Protein AF-A0A6A5EQF7-F1 (afdb_monomer)

Mean predicted aligned error: 8.37 Å

Sequence (255 aa):
MPGFEDRSSGLDLLWWSLSVGPDEIKSAERRLLEKTYPDEEENPFQDEDLQDEDLPDEEEKGFLEKFTTSPAFLKTSRLGSYCFTFPLEDLLEAYREQFCSSAPPVMRVFKTILYKQEVNYVVLVHSPDQDQFSDYPLLTDNPDTVCTYRDGCFIWRPEAMSETHGYEFVKGQMEAQELSRRHEFDVWDNVSITLHVPNKQVLHFDAGRLRENLKFCRAEKPGLIRGVTFENFQTAEKLVNEFWPKYPSPLEKDE

Radius of gyration: 20.41 Å; Cα contacts (8 Å, |Δi|>4): 370; chains: 1; bounding box: 56×46×52 Å

Structure (mmCIF, N/CA/C/O backbone):
data_AF-A0A6A5EQF7-F1
#
_entry.id   AF-A0A6A5EQF7-F1
#
loop_
_atom_site.group_PDB
_atom_site.id
_atom_site.type_symbol
_atom_site.label_atom_id
_atom_site.label_alt_id
_atom_site.label_comp_id
_atom_site.label_asym_id
_atom_site.label_entity_id
_atom_site.label_seq_id
_atom_site.pdbx_PDB_ins_code
_atom_site.Cartn_x
_atom_site.Cartn_y
_atom_site.Cartn_z
_atom_site.occupancy
_atom_site.B_iso_or_equiv
_atom_site.auth_seq_id
_atom_site.auth_comp_id
_atom_site.auth_asym_id
_atom_site.auth_atom_id
_atom_site.pdbx_PDB_model_num
ATOM 1 N N . MET A 1 1 ? -12.106 10.483 8.446 1.00 27.33 1 MET A N 1
ATOM 2 C CA . MET A 1 1 ? -12.131 10.472 6.969 1.00 27.33 1 MET A CA 1
ATOM 3 C C . MET A 1 1 ? -12.930 9.263 6.524 1.00 27.33 1 MET A C 1
ATOM 5 O O . MET A 1 1 ? -12.773 8.229 7.164 1.00 27.33 1 MET A O 1
ATOM 9 N N . PRO A 1 2 ? -13.819 9.371 5.528 1.00 28.02 2 PRO A N 1
ATOM 10 C CA . PRO A 1 2 ? -14.565 8.216 5.063 1.00 28.02 2 PRO A CA 1
ATOM 11 C C . PRO A 1 2 ? -13.625 7.355 4.217 1.00 28.02 2 PRO A C 1
ATOM 13 O O . PRO A 1 2 ? -13.163 7.791 3.164 1.00 28.02 2 PRO A O 1
ATOM 16 N N . GLY A 1 3 ? -13.311 6.154 4.709 1.00 37.97 3 GLY A N 1
ATOM 17 C CA . GLY A 1 3 ? -12.756 5.100 3.868 1.00 37.97 3 GLY A CA 1
ATOM 18 C C . GLY A 1 3 ? -13.704 4.825 2.701 1.00 37.97 3 GLY A C 1
ATOM 19 O O . GLY A 1 3 ? -14.885 5.179 2.751 1.00 37.97 3 GLY A O 1
ATOM 20 N N . PHE A 1 4 ? -13.186 4.228 1.634 1.00 40.00 4 PHE A N 1
ATOM 21 C CA . PHE A 1 4 ? -13.998 3.784 0.508 1.00 40.00 4 PHE A CA 1
ATOM 22 C C . PHE A 1 4 ? -14.970 2.699 1.013 1.00 40.00 4 PHE A C 1
ATOM 24 O O . PHE A 1 4 ? -14.632 1.522 1.061 1.00 40.00 4 PHE A O 1
ATOM 31 N N . GLU A 1 5 ? -16.149 3.102 1.500 1.00 40.81 5 GLU A N 1
ATOM 32 C CA . GLU A 1 5 ? -17.198 2.181 1.936 1.00 40.81 5 GLU A CA 1
ATOM 33 C C . GLU A 1 5 ? -17.672 1.405 0.708 1.00 40.81 5 GLU A C 1
ATOM 35 O O . GLU A 1 5 ? -18.380 1.935 -0.155 1.00 40.81 5 GLU A O 1
ATOM 40 N N . ASP A 1 6 ? -17.315 0.126 0.643 1.00 44.22 6 ASP A N 1
ATOM 41 C CA . ASP A 1 6 ? -17.949 -0.807 -0.273 1.00 44.22 6 ASP A CA 1
ATOM 42 C C . ASP A 1 6 ? -19.394 -1.056 0.184 1.00 44.22 6 ASP A C 1
ATOM 44 O O . ASP A 1 6 ? -19.711 -2.027 0.871 1.00 44.22 6 ASP A O 1
ATOM 48 N N . ARG A 1 7 ? -20.297 -0.157 -0.216 1.00 42.72 7 ARG A N 1
ATOM 49 C CA . ARG A 1 7 ? -21.739 -0.244 0.060 1.00 42.72 7 ARG A CA 1
ATOM 50 C C . ARG A 1 7 ? -22.408 -1.494 -0.529 1.00 42.72 7 ARG A C 1
ATOM 52 O O . ARG A 1 7 ? -23.596 -1.691 -0.287 1.00 42.72 7 ARG A O 1
ATOM 59 N N . SER A 1 8 ? -21.696 -2.311 -1.311 1.00 48.22 8 SER A N 1
ATOM 60 C CA . SER A 1 8 ? -22.267 -3.471 -2.002 1.00 48.22 8 SER A CA 1
ATOM 61 C C . SER A 1 8 ? -22.221 -4.774 -1.200 1.00 48.22 8 SER A C 1
ATOM 63 O O . SER A 1 8 ? -23.038 -5.654 -1.459 1.00 48.22 8 SER A O 1
ATOM 65 N N . SER A 1 9 ? -21.328 -4.909 -0.213 1.00 57.31 9 SER A N 1
ATOM 66 C CA . SER A 1 9 ? -21.145 -6.181 0.507 1.00 57.31 9 SER A CA 1
ATOM 67 C C . SER A 1 9 ? -21.935 -6.289 1.814 1.00 57.31 9 SER A C 1
ATOM 69 O O . SER A 1 9 ? -22.082 -7.386 2.343 1.00 57.31 9 SER A O 1
ATOM 71 N N . GLY A 1 10 ? -22.452 -5.174 2.349 1.00 71.31 10 GLY A N 1
ATOM 72 C CA . GLY A 1 10 ? -23.067 -5.146 3.685 1.00 71.31 10 GLY A CA 1
ATOM 73 C C . GLY A 1 10 ? -22.085 -5.463 4.823 1.00 71.31 10 GLY A C 1
ATOM 74 O O . GLY A 1 10 ? -22.515 -5.600 5.965 1.00 71.31 10 GLY A O 1
ATOM 75 N N . LEU A 1 11 ? -20.791 -5.582 4.509 1.00 81.75 11 LEU A N 1
ATOM 76 C CA . LEU A 1 11 ? -19.715 -5.859 5.447 1.00 81.75 11 LEU A CA 1
ATOM 77 C C . LEU A 1 11 ? -19.096 -4.546 5.929 1.00 81.75 11 LEU A C 1
ATOM 79 O O . LEU A 1 11 ? -18.874 -3.621 5.144 1.00 81.75 11 LEU A O 1
ATOM 83 N N . ASP A 1 12 ? -18.764 -4.495 7.214 1.00 90.06 12 ASP A N 1
ATOM 84 C CA . ASP A 1 12 ? -18.061 -3.362 7.806 1.00 90.06 12 ASP A CA 1
ATOM 85 C C . ASP A 1 12 ? -16.553 -3.514 7.540 1.00 90.06 12 ASP A C 1
ATOM 87 O O . ASP A 1 12 ? -15.836 -4.220 8.254 1.00 90.06 12 ASP A O 1
ATOM 91 N N . LEU A 1 13 ? -16.090 -2.901 6.449 1.00 92.38 13 LEU A N 1
ATOM 92 C CA . LEU A 1 13 ? -14.743 -3.071 5.902 1.00 92.38 13 LEU A CA 1
ATOM 93 C C . LEU A 1 13 ? -13.957 -1.754 5.882 1.00 92.38 13 LEU A C 1
ATOM 95 O O . LEU A 1 13 ? -14.421 -0.751 5.337 1.00 92.38 13 LEU A O 1
ATOM 99 N N . LEU A 1 14 ? -12.731 -1.781 6.408 1.00 93.31 14 LEU A N 1
ATOM 100 C CA . LEU A 1 14 ? -11.765 -0.684 6.329 1.00 93.31 14 LEU A CA 1
ATOM 101 C C . LEU A 1 14 ? -10.704 -0.993 5.266 1.00 93.31 14 LEU A C 1
ATOM 103 O O . LEU A 1 14 ? -9.992 -1.987 5.375 1.00 93.31 14 LEU A O 1
ATOM 107 N N . TRP A 1 15 ? -10.597 -0.140 4.249 1.00 92.62 15 TRP A N 1
ATOM 108 C CA . TRP A 1 15 ? -9.768 -0.376 3.064 1.00 92.62 15 TRP A CA 1
ATOM 109 C C . TRP A 1 15 ? -8.431 0.360 3.118 1.00 92.62 15 TRP A C 1
ATOM 111 O O . TRP A 1 15 ? -8.391 1.553 3.414 1.00 92.62 15 TRP A O 1
ATOM 121 N N . TRP A 1 16 ? -7.374 -0.355 2.742 1.00 93.31 16 TRP A N 1
ATOM 122 C CA . TRP A 1 16 ? -6.008 0.132 2.596 1.00 93.31 16 TRP A CA 1
ATOM 123 C C . TRP A 1 16 ? -5.458 -0.300 1.239 1.00 93.31 16 TRP A C 1
ATOM 125 O O . TRP A 1 16 ? -5.673 -1.431 0.802 1.00 93.31 16 TRP A O 1
ATOM 135 N N . SER A 1 17 ? -4.771 0.611 0.558 1.00 90.12 17 SER A N 1
ATOM 136 C CA . SER A 1 17 ? -4.054 0.320 -0.688 1.00 90.12 17 SER A CA 1
ATOM 137 C C . SER A 1 17 ? -2.578 0.116 -0.385 1.00 90.12 17 SER A C 1
ATOM 139 O O . SER A 1 17 ? -2.051 0.744 0.535 1.00 90.12 17 SER A O 1
ATOM 141 N N . LEU A 1 18 ? -1.927 -0.764 -1.140 1.00 90.44 18 LEU A N 1
ATOM 142 C CA . LEU A 1 18 ? -0.488 -0.944 -1.042 1.00 90.44 18 LEU A CA 1
ATOM 143 C C . LEU A 1 18 ? 0.240 0.320 -1.525 1.00 90.44 18 LEU A C 1
ATOM 145 O O . LEU A 1 18 ? -0.161 0.935 -2.511 1.00 90.44 18 LEU A O 1
ATOM 149 N N . SER A 1 19 ? 1.311 0.679 -0.823 1.00 91.75 19 SER A N 1
ATOM 150 C CA . SER A 1 19 ? 2.266 1.707 -1.227 1.00 91.75 19 SER A CA 1
ATOM 151 C C . SER A 1 19 ? 3.658 1.094 -1.143 1.00 91.75 19 SER A C 1
ATOM 153 O O . SER A 1 19 ? 4.016 0.528 -0.110 1.00 91.75 19 SER A O 1
ATOM 155 N N . VAL A 1 20 ? 4.391 1.136 -2.250 1.00 91.31 20 VAL A N 1
ATOM 156 C CA . VAL A 1 20 ? 5.728 0.559 -2.394 1.00 91.31 20 VAL A CA 1
ATOM 157 C C . VAL A 1 20 ? 6.706 1.702 -2.627 1.00 91.31 20 VAL A C 1
ATOM 159 O O . VAL A 1 20 ? 6.548 2.470 -3.576 1.00 91.31 20 VAL A O 1
ATOM 162 N N . GLY A 1 21 ? 7.686 1.835 -1.738 1.00 90.19 21 GLY A N 1
ATOM 163 C CA . GLY A 1 21 ? 8.672 2.900 -1.785 1.00 90.19 21 GLY A CA 1
ATOM 164 C C . GLY A 1 21 ? 9.904 2.547 -2.626 1.00 90.19 21 GLY A C 1
ATOM 165 O O . GLY A 1 21 ? 10.078 1.406 -3.063 1.00 90.19 21 GLY A O 1
ATOM 166 N N . PRO A 1 22 ? 10.796 3.531 -2.843 1.00 88.81 22 PRO A N 1
ATOM 167 C CA . PRO A 1 22 ? 12.046 3.331 -3.577 1.00 88.81 22 PRO A CA 1
ATOM 168 C C . PRO A 1 22 ? 12.939 2.243 -2.968 1.00 88.81 22 PRO A C 1
ATOM 170 O O . PRO A 1 22 ? 13.573 1.488 -3.701 1.00 88.81 22 PRO A O 1
ATOM 173 N N . ASP A 1 23 ? 12.960 2.121 -1.640 1.00 89.56 23 ASP A N 1
ATOM 174 C CA . ASP A 1 23 ? 13.791 1.135 -0.944 1.00 89.56 23 ASP A CA 1
ATOM 175 C C . ASP A 1 23 ? 13.323 -0.298 -1.228 1.00 89.56 23 ASP A C 1
ATOM 177 O O . ASP A 1 23 ? 14.142 -1.188 -1.481 1.00 89.56 23 ASP A O 1
ATOM 181 N N . GLU A 1 24 ? 12.007 -0.536 -1.262 1.00 90.69 24 GLU A N 1
ATOM 182 C CA . GLU A 1 24 ? 11.452 -1.834 -1.640 1.00 90.69 24 GLU A CA 1
ATOM 183 C C . GLU A 1 24 ? 11.738 -2.177 -3.107 1.00 90.69 24 GLU A C 1
ATOM 185 O O . GLU A 1 24 ? 12.030 -3.338 -3.411 1.00 90.69 24 GLU A O 1
ATOM 190 N N . ILE A 1 25 ? 11.693 -1.183 -4.005 1.00 91.31 25 ILE A N 1
ATOM 191 C CA . ILE A 1 25 ? 12.011 -1.354 -5.431 1.00 91.31 25 ILE A CA 1
ATOM 192 C C . ILE A 1 25 ? 13.488 -1.727 -5.596 1.00 91.31 25 ILE A C 1
ATOM 194 O O . ILE A 1 25 ? 13.792 -2.766 -6.184 1.00 91.31 25 ILE A O 1
ATOM 198 N N . LYS A 1 26 ? 14.404 -0.957 -4.997 1.00 90.56 26 LYS A N 1
ATOM 199 C CA . LYS A 1 26 ? 15.850 -1.235 -5.017 1.00 90.56 26 LYS A CA 1
ATOM 200 C C . LYS A 1 26 ? 16.177 -2.600 -4.410 1.00 90.56 26 LYS A C 1
ATOM 202 O O . LYS A 1 26 ? 16.972 -3.361 -4.958 1.00 90.56 26 LYS A O 1
ATOM 207 N N . SER A 1 27 ? 15.517 -2.967 -3.310 1.00 90.38 27 SER A N 1
ATOM 208 C CA . SER A 1 27 ? 15.663 -4.292 -2.695 1.00 90.38 27 SER A CA 1
ATOM 209 C C . SER A 1 27 ? 15.156 -5.424 -3.601 1.00 90.38 27 SER A C 1
ATOM 211 O O . SER A 1 27 ? 15.750 -6.506 -3.652 1.00 90.38 27 SER A O 1
ATOM 213 N N . ALA A 1 28 ? 14.049 -5.222 -4.321 1.00 91.12 28 ALA A N 1
ATOM 214 C CA . ALA A 1 28 ? 13.543 -6.192 -5.290 1.00 91.12 28 ALA A CA 1
ATOM 215 C C . ALA A 1 28 ? 14.490 -6.357 -6.488 1.00 91.12 28 ALA A C 1
ATOM 217 O O . ALA A 1 28 ? 14.772 -7.492 -6.878 1.00 91.12 28 ALA A O 1
ATOM 218 N N . GLU A 1 29 ? 15.021 -5.254 -7.010 1.00 90.44 29 GLU A N 1
ATOM 219 C CA . GLU A 1 29 ? 16.003 -5.247 -8.092 1.00 90.44 29 GLU A CA 1
ATOM 220 C C . GLU A 1 29 ? 17.286 -5.989 -7.701 1.00 90.44 29 GLU A C 1
ATOM 222 O O . GLU A 1 29 ? 17.688 -6.934 -8.383 1.00 90.44 29 GLU A O 1
ATOM 227 N N . ARG A 1 30 ? 17.866 -5.658 -6.541 1.00 88.88 30 ARG A N 1
ATOM 228 C CA . ARG A 1 30 ? 19.060 -6.331 -6.013 1.00 88.88 30 ARG A CA 1
ATOM 229 C C . ARG A 1 30 ? 18.873 -7.845 -5.912 1.00 88.88 30 ARG A C 1
ATOM 231 O O . ARG A 1 30 ? 19.707 -8.604 -6.395 1.00 88.88 30 ARG A O 1
ATOM 238 N N . ARG A 1 31 ? 17.742 -8.301 -5.361 1.00 89.81 31 ARG A N 1
ATOM 239 C CA . ARG A 1 31 ? 17.430 -9.739 -5.256 1.00 89.81 31 ARG A CA 1
ATOM 240 C C . ARG A 1 31 ? 17.318 -10.422 -6.620 1.00 89.81 31 ARG A C 1
ATOM 242 O O . ARG A 1 31 ? 17.625 -11.609 -6.734 1.00 89.81 31 ARG A O 1
ATOM 249 N N . LEU A 1 32 ? 16.846 -9.716 -7.649 1.00 88.69 32 LEU A N 1
ATOM 250 C CA . LEU A 1 32 ? 16.783 -10.250 -9.011 1.00 88.69 32 LEU A CA 1
ATOM 251 C C . LEU A 1 32 ? 18.186 -10.404 -9.615 1.00 88.69 32 LEU A C 1
ATOM 253 O O . LEU A 1 32 ? 18.460 -11.426 -10.253 1.00 88.69 32 LEU A O 1
ATOM 257 N N . LEU A 1 33 ? 19.065 -9.431 -9.377 1.00 86.81 33 LEU A N 1
ATOM 258 C CA . LEU A 1 33 ? 20.460 -9.457 -9.813 1.00 86.81 33 LEU A CA 1
ATOM 259 C C . LEU A 1 33 ? 21.236 -10.588 -9.138 1.00 86.81 33 LEU A C 1
ATOM 261 O O . LEU A 1 33 ? 21.750 -11.453 -9.839 1.00 86.81 33 LEU A O 1
ATOM 265 N N . GLU A 1 34 ? 21.209 -10.664 -7.804 1.00 86.62 34 GLU A N 1
ATOM 266 C CA . GLU A 1 34 ? 21.862 -11.723 -7.012 1.00 86.62 34 GLU A CA 1
ATOM 267 C C . GLU A 1 34 ? 21.402 -13.127 -7.429 1.00 86.62 34 GLU A C 1
ATOM 269 O O . GLU A 1 34 ? 22.177 -14.081 -7.473 1.00 86.62 34 GLU A O 1
ATOM 274 N N . LYS A 1 35 ? 20.115 -13.274 -7.764 1.00 86.25 35 LYS A N 1
ATOM 275 C CA . LYS A 1 35 ? 19.566 -14.549 -8.233 1.00 86.25 35 LYS A CA 1
ATOM 276 C C . LYS A 1 35 ? 20.032 -14.911 -9.644 1.00 86.25 35 LYS A C 1
ATOM 278 O O . LYS A 1 35 ? 20.048 -16.096 -9.981 1.00 86.25 35 LYS A O 1
ATOM 283 N N . THR A 1 36 ? 20.320 -13.922 -10.486 1.00 84.56 36 THR A N 1
ATOM 284 C CA . THR A 1 36 ? 20.671 -14.161 -11.891 1.00 84.56 36 THR A CA 1
ATOM 285 C C . THR A 1 36 ? 22.173 -14.287 -12.105 1.00 84.56 36 THR A C 1
ATOM 287 O O . THR A 1 36 ? 22.579 -15.145 -12.886 1.00 84.56 36 THR A O 1
ATOM 290 N N . TYR A 1 37 ? 22.966 -13.507 -11.371 1.00 81.75 37 TYR A N 1
ATOM 291 C CA . TYR A 1 37 ? 24.425 -13.568 -11.324 1.00 81.75 37 TYR A CA 1
ATOM 292 C C . TYR A 1 37 ? 24.849 -13.974 -9.905 1.00 81.75 37 TYR A C 1
ATOM 294 O O . TYR A 1 37 ? 25.156 -13.115 -9.079 1.00 81.75 37 TYR A O 1
ATOM 302 N N . PRO A 1 38 ? 24.799 -15.278 -9.577 1.00 73.44 38 PRO A N 1
ATOM 303 C CA . PRO A 1 38 ? 25.213 -15.764 -8.263 1.00 73.44 38 PRO A CA 1
ATOM 304 C C . PRO A 1 38 ? 26.727 -15.633 -8.043 1.00 73.44 38 PRO A C 1
ATOM 306 O O . PRO A 1 38 ? 27.172 -15.649 -6.897 1.00 73.44 38 PRO A O 1
ATOM 309 N N . ASP A 1 39 ? 27.499 -15.514 -9.128 1.00 75.00 39 ASP A N 1
ATOM 310 C CA . ASP A 1 39 ? 28.931 -15.248 -9.094 1.00 75.00 39 ASP A CA 1
ATOM 311 C C . ASP A 1 39 ? 29.166 -13.731 -9.059 1.00 75.00 39 ASP A C 1
ATOM 313 O O . ASP A 1 39 ? 28.802 -12.996 -9.977 1.00 75.00 39 ASP A O 1
ATOM 317 N N . GLU A 1 40 ? 29.781 -13.269 -7.970 1.00 60.31 40 GLU A N 1
ATOM 318 C CA . GLU A 1 40 ? 30.001 -11.853 -7.656 1.00 60.31 40 GLU A CA 1
ATOM 319 C C . GLU A 1 40 ? 30.754 -11.088 -8.762 1.00 60.31 40 GLU A C 1
ATOM 321 O O . GLU A 1 40 ? 30.450 -9.926 -9.009 1.00 60.31 40 GLU A O 1
ATOM 326 N N . GLU A 1 41 ? 31.667 -11.747 -9.483 1.00 62.16 41 GLU A N 1
ATOM 327 C CA . GLU A 1 41 ? 32.463 -11.151 -10.572 1.00 62.16 41 GLU A CA 1
ATOM 328 C C . GLU A 1 41 ? 31.639 -10.790 -11.825 1.00 62.16 41 GLU A C 1
ATOM 330 O O . GLU A 1 41 ? 32.100 -10.018 -12.664 1.00 62.16 41 GLU A O 1
ATOM 335 N N . GLU A 1 42 ? 30.430 -11.341 -11.967 1.00 60.12 42 GLU A N 1
ATOM 336 C CA 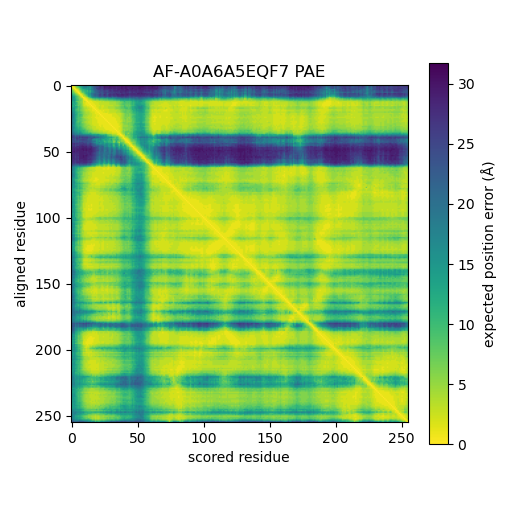. GLU A 1 42 ? 29.516 -11.059 -13.082 1.00 60.12 42 GLU A CA 1
ATOM 337 C C . GLU A 1 42 ? 28.403 -10.073 -12.696 1.00 60.12 42 GLU A C 1
ATOM 339 O O . GLU A 1 42 ? 27.563 -9.741 -13.535 1.00 60.12 42 GLU A O 1
ATOM 344 N N . ASN A 1 43 ? 28.374 -9.599 -11.442 1.00 60.22 43 ASN A N 1
ATOM 345 C CA . ASN A 1 43 ? 27.370 -8.649 -10.978 1.00 60.22 43 ASN A CA 1
ATOM 346 C C . ASN A 1 43 ? 27.723 -7.219 -11.446 1.00 60.22 43 ASN A C 1
ATOM 348 O O . ASN A 1 43 ? 28.700 -6.649 -10.956 1.00 60.22 43 ASN A O 1
ATOM 352 N N . PRO A 1 44 ? 26.922 -6.593 -12.331 1.00 57.12 44 PRO A N 1
ATOM 353 C CA . PRO A 1 44 ? 27.228 -5.271 -12.883 1.00 57.12 44 PRO A CA 1
ATOM 354 C C . PRO A 1 44 ? 27.182 -4.122 -11.858 1.00 57.12 44 PRO A C 1
ATOM 356 O O . PRO A 1 44 ? 27.585 -3.013 -12.188 1.00 57.12 44 PRO A O 1
ATOM 359 N N . PHE A 1 45 ? 26.681 -4.360 -10.638 1.00 56.59 45 PHE A N 1
ATOM 360 C CA . PHE A 1 45 ? 26.464 -3.339 -9.602 1.00 56.59 45 PHE A CA 1
ATOM 361 C C . PHE A 1 45 ? 27.547 -3.297 -8.506 1.00 56.59 45 PHE A C 1
ATOM 363 O O . PHE A 1 45 ? 27.345 -2.670 -7.470 1.00 56.59 45 PHE A O 1
ATOM 370 N N . GLN A 1 46 ? 28.704 -3.946 -8.688 1.00 50.59 46 GLN A N 1
ATOM 371 C CA . GLN A 1 46 ? 29.794 -3.855 -7.698 1.00 50.59 46 GLN A CA 1
ATOM 372 C C . GLN A 1 46 ? 30.461 -2.469 -7.618 1.00 50.59 46 GLN A C 1
ATOM 374 O O . GLN A 1 46 ? 31.130 -2.184 -6.627 1.00 50.59 46 GLN A O 1
ATOM 379 N N . ASP A 1 47 ? 30.227 -1.587 -8.590 1.00 47.62 47 ASP A N 1
ATOM 380 C CA . ASP A 1 47 ? 30.824 -0.249 -8.648 1.00 47.62 47 ASP A CA 1
ATOM 381 C C . ASP A 1 47 ? 29.914 0.852 -8.042 1.00 47.62 47 ASP A C 1
ATOM 383 O O . ASP A 1 47 ? 29.856 1.968 -8.551 1.00 47.62 47 ASP A O 1
ATOM 387 N N . GLU A 1 48 ? 29.208 0.584 -6.931 1.00 49.88 48 GLU A N 1
ATOM 388 C CA . GLU A 1 48 ? 28.432 1.604 -6.177 1.00 49.88 48 GLU A CA 1
ATOM 389 C C . GLU A 1 48 ? 29.320 2.661 -5.456 1.00 49.88 48 GLU A C 1
ATOM 391 O O . GLU A 1 48 ? 28.805 3.555 -4.785 1.00 49.88 48 GLU A O 1
ATOM 396 N N . ASP A 1 49 ? 30.651 2.614 -5.608 1.00 42.12 49 ASP A N 1
ATOM 397 C CA . ASP A 1 49 ? 31.603 3.567 -5.003 1.00 42.12 49 ASP A CA 1
ATOM 398 C C . ASP A 1 49 ? 31.885 4.830 -5.854 1.00 42.12 49 ASP A C 1
ATOM 400 O O . ASP A 1 49 ? 32.741 5.643 -5.492 1.00 42.12 49 ASP A O 1
ATOM 404 N N . LEU A 1 50 ? 31.167 5.056 -6.959 1.00 44.12 50 LEU A N 1
ATOM 405 C CA . LEU A 1 50 ? 31.252 6.308 -7.726 1.00 44.12 50 LEU A CA 1
ATOM 406 C C . LEU A 1 50 ? 29.991 7.154 -7.531 1.00 44.12 50 LEU A C 1
ATOM 408 O O . LEU A 1 50 ? 29.109 7.212 -8.381 1.00 44.12 50 LEU A O 1
ATOM 412 N N . GLN A 1 51 ? 29.942 7.848 -6.392 1.00 41.56 51 GLN A N 1
ATOM 413 C CA . GLN A 1 51 ? 29.132 9.058 -6.228 1.00 41.56 51 GLN A CA 1
ATOM 414 C C . GLN A 1 51 ? 29.707 10.156 -7.135 1.00 41.56 51 GLN A C 1
ATOM 416 O O . GLN A 1 51 ? 30.491 10.995 -6.688 1.00 41.56 51 GLN A O 1
ATOM 421 N N . ASP A 1 52 ? 29.364 10.134 -8.419 1.00 41.97 52 ASP A N 1
ATOM 422 C CA . ASP A 1 52 ? 29.570 11.287 -9.292 1.00 41.97 52 ASP A CA 1
ATOM 423 C C . ASP A 1 52 ? 28.385 12.247 -9.088 1.00 41.97 52 ASP A C 1
ATOM 425 O O . ASP A 1 52 ? 27.337 12.096 -9.707 1.00 41.97 52 ASP A O 1
ATOM 429 N N . GLU A 1 53 ? 28.55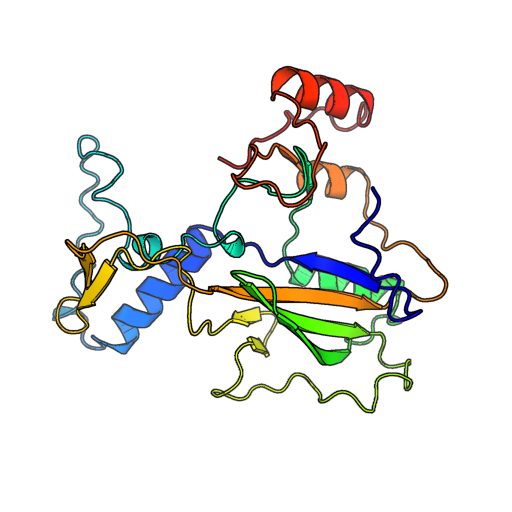8 13.259 -8.222 1.00 51.91 53 GLU A N 1
ATOM 430 C CA . GLU A 1 53 ? 27.550 14.290 -7.871 1.00 51.91 53 GLU A CA 1
ATOM 431 C C . GLU A 1 53 ? 27.036 15.151 -9.060 1.00 51.91 53 GLU A C 1
ATOM 433 O O . GLU A 1 53 ? 26.294 16.110 -8.852 1.00 51.91 53 GLU A O 1
ATOM 438 N N . ASP A 1 54 ? 27.407 14.836 -10.305 1.00 49.44 54 ASP A N 1
ATOM 439 C CA . ASP A 1 54 ? 27.162 15.662 -11.496 1.00 49.44 54 ASP A CA 1
ATOM 440 C C . ASP A 1 54 ? 26.358 14.960 -12.622 1.00 49.44 54 ASP A C 1
ATOM 442 O O . ASP A 1 54 ? 26.166 15.555 -13.690 1.00 49.44 54 ASP A O 1
ATOM 446 N N . LEU A 1 55 ? 25.863 13.727 -12.433 1.00 41.66 55 LEU A N 1
ATOM 447 C CA . LEU A 1 55 ? 25.017 13.046 -13.430 1.00 41.66 55 LEU A CA 1
ATOM 448 C C . LEU A 1 55 ? 23.520 13.366 -13.226 1.00 41.66 55 LEU A C 1
ATOM 450 O O . LEU A 1 55 ? 23.051 13.459 -12.094 1.00 41.66 55 LEU A O 1
ATOM 454 N N . PRO A 1 56 ? 22.738 13.579 -14.304 1.00 41.59 56 PRO A N 1
ATOM 455 C CA . PRO A 1 56 ? 21.316 13.890 -14.184 1.00 41.59 56 PRO A CA 1
ATOM 456 C C . PRO A 1 56 ? 20.546 12.723 -13.542 1.00 41.59 56 PRO A C 1
ATOM 458 O O . PRO A 1 56 ? 20.741 11.577 -13.939 1.00 41.59 56 PRO A O 1
ATOM 461 N N . ASP A 1 57 ? 19.613 13.047 -12.633 1.00 48.75 57 ASP A N 1
ATOM 462 C CA . ASP A 1 57 ? 18.746 12.167 -11.809 1.00 48.75 57 ASP A CA 1
ATOM 463 C C . ASP A 1 57 ? 18.070 10.959 -12.517 1.00 48.75 57 ASP A C 1
ATOM 465 O O . ASP A 1 57 ? 17.374 10.168 -11.879 1.00 48.75 57 ASP A O 1
ATOM 469 N N . GLU A 1 58 ? 18.174 10.825 -13.841 1.00 46.97 58 GLU A N 1
ATOM 470 C CA . GLU A 1 58 ? 17.585 9.728 -14.618 1.00 46.97 58 GLU A CA 1
ATOM 471 C C . GLU A 1 58 ? 18.542 8.552 -14.876 1.00 46.97 58 GLU A C 1
ATOM 473 O O . GLU A 1 58 ? 18.056 7.448 -15.128 1.00 46.97 58 GLU A O 1
ATOM 478 N N . GLU A 1 59 ? 19.864 8.743 -14.783 1.00 45.62 59 GLU A N 1
ATOM 479 C CA . GLU A 1 59 ? 20.855 7.668 -14.996 1.00 45.62 59 GLU A CA 1
ATOM 480 C C . GLU A 1 59 ? 21.172 6.865 -13.717 1.00 45.62 59 GLU A C 1
ATOM 482 O O . GLU A 1 59 ? 21.614 5.725 -13.821 1.00 45.62 59 GLU A O 1
ATOM 487 N N . GLU A 1 60 ? 20.842 7.381 -12.525 1.00 53.06 60 GLU A N 1
ATOM 488 C CA . GLU A 1 60 ? 20.962 6.663 -11.235 1.00 53.06 60 GLU A CA 1
ATOM 489 C C . GLU A 1 60 ? 19.757 5.760 -10.897 1.00 53.06 60 GLU A C 1
ATOM 491 O O . GLU A 1 60 ? 19.727 5.100 -9.853 1.00 53.06 60 GLU A O 1
ATOM 496 N N . LYS A 1 61 ? 18.724 5.727 -11.747 1.00 66.19 61 LYS A N 1
ATOM 497 C CA . LYS A 1 61 ? 17.519 4.928 -11.490 1.00 66.19 61 LYS A CA 1
ATOM 498 C C . LYS A 1 61 ? 17.717 3.484 -11.929 1.00 66.19 61 LYS A C 1
ATOM 500 O O . LYS A 1 61 ? 17.993 3.218 -13.101 1.00 66.19 61 LYS A O 1
ATOM 505 N N . GLY A 1 62 ? 17.487 2.556 -10.999 1.00 80.75 62 GLY A N 1
ATOM 506 C CA . GLY A 1 62 ? 17.454 1.121 -11.276 1.00 80.75 62 GLY A CA 1
ATOM 507 C C . GLY A 1 62 ? 16.514 0.780 -12.437 1.00 80.75 62 GLY A C 1
ATOM 508 O O . GLY A 1 62 ? 15.512 1.467 -12.676 1.00 80.75 62 GLY A O 1
ATOM 509 N N . PHE A 1 63 ? 16.813 -0.281 -13.190 1.00 87.88 63 PHE A N 1
ATOM 510 C CA . PHE A 1 63 ? 15.998 -0.673 -14.345 1.00 87.88 63 PHE A CA 1
ATOM 511 C C . PHE A 1 63 ? 14.542 -0.967 -13.962 1.00 87.88 63 PHE A C 1
ATOM 513 O O . PHE A 1 63 ? 13.644 -0.761 -14.778 1.00 87.88 63 PHE A O 1
ATOM 520 N N . LEU A 1 64 ? 14.293 -1.428 -12.735 1.00 90.50 64 LEU A N 1
ATOM 521 C CA . LEU A 1 64 ? 12.970 -1.750 -12.224 1.00 90.50 64 LEU A CA 1
ATOM 522 C C . LEU A 1 64 ? 12.121 -0.493 -12.018 1.00 90.50 64 LEU A C 1
ATOM 524 O O . LEU A 1 64 ? 10.922 -0.539 -12.290 1.00 90.50 64 LEU A O 1
ATOM 528 N N . GLU A 1 65 ? 12.726 0.639 -11.641 1.00 89.69 65 GLU A N 1
ATOM 529 C CA . GLU A 1 65 ? 12.004 1.908 -11.454 1.00 89.69 65 GLU A CA 1
ATOM 530 C C . GLU A 1 65 ? 11.308 2.378 -12.742 1.00 89.69 65 GLU A C 1
ATOM 532 O O . GLU A 1 65 ? 10.249 3.007 -12.706 1.00 89.69 65 GLU A O 1
ATOM 537 N N . LYS A 1 66 ? 11.851 2.012 -13.909 1.00 89.38 66 LYS A N 1
ATOM 538 C CA . LYS A 1 66 ? 11.252 2.319 -15.218 1.00 89.38 66 LYS A CA 1
ATOM 539 C C . LYS A 1 66 ? 9.929 1.573 -15.460 1.00 89.38 66 LYS A C 1
ATOM 541 O O . LYS A 1 66 ? 9.130 2.001 -16.292 1.00 89.38 66 LYS A O 1
ATOM 546 N N . PHE A 1 67 ? 9.665 0.494 -14.720 1.00 89.75 67 PHE A N 1
ATOM 547 C CA . PHE A 1 67 ? 8.419 -0.281 -14.785 1.00 89.75 67 PHE A CA 1
ATOM 548 C C . PHE A 1 67 ? 7.429 0.065 -13.659 1.00 89.75 67 PHE A C 1
ATOM 550 O O . PHE A 1 67 ? 6.257 -0.297 -13.728 1.00 89.75 67 PHE A O 1
ATOM 557 N N . THR A 1 68 ? 7.847 0.782 -12.618 1.00 91.50 68 THR A N 1
ATOM 558 C CA . THR A 1 68 ? 7.015 1.070 -11.438 1.00 91.50 68 THR A CA 1
ATOM 559 C C . THR A 1 68 ? 6.220 2.365 -11.610 1.00 91.50 68 THR A C 1
ATOM 561 O O . THR A 1 68 ? 6.386 3.323 -10.859 1.00 91.50 68 THR A O 1
ATOM 564 N N . THR A 1 69 ? 5.370 2.419 -12.639 1.00 89.62 69 THR A N 1
ATOM 565 C CA . THR A 1 69 ? 4.602 3.632 -12.995 1.00 89.62 69 THR A CA 1
ATOM 566 C C . THR A 1 69 ? 3.134 3.583 -12.573 1.00 89.62 69 THR A C 1
ATOM 568 O O . THR A 1 69 ? 2.437 4.586 -12.684 1.00 89.62 69 THR A O 1
ATOM 571 N N . SER A 1 70 ? 2.646 2.443 -12.072 1.00 89.56 70 SER A N 1
ATOM 572 C CA . SER A 1 70 ? 1.290 2.339 -11.523 1.00 89.56 70 SER A CA 1
ATOM 573 C C . SER A 1 70 ? 1.153 3.019 -10.149 1.00 89.56 70 SER A C 1
ATOM 575 O O . SER A 1 70 ? 2.146 3.184 -9.435 1.00 89.56 70 SER A O 1
ATOM 577 N N . PRO A 1 71 ? -0.079 3.364 -9.717 1.00 89.44 71 PRO A N 1
ATOM 578 C CA . PRO A 1 71 ? -0.316 4.152 -8.504 1.00 89.44 71 P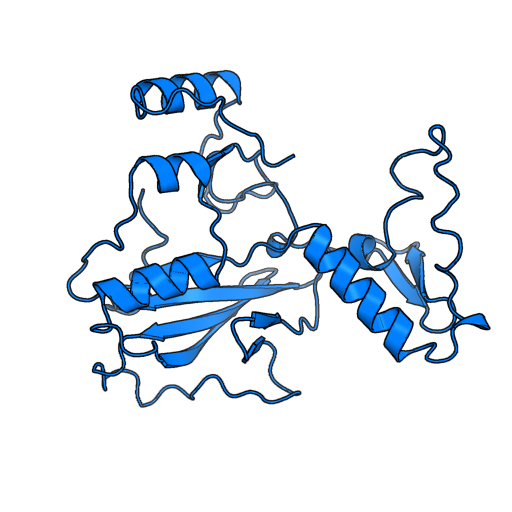RO A CA 1
ATOM 579 C C . PRO A 1 71 ? 0.276 3.576 -7.211 1.00 89.44 71 PRO A C 1
ATOM 581 O O . PRO A 1 71 ? 0.564 4.337 -6.296 1.00 89.44 71 PRO A O 1
ATOM 584 N N . ALA A 1 72 ? 0.480 2.256 -7.120 1.00 91.00 72 ALA A N 1
ATOM 585 C CA . ALA A 1 72 ? 1.074 1.626 -5.937 1.00 91.00 72 ALA A CA 1
ATOM 586 C C . ALA A 1 72 ? 2.522 2.084 -5.673 1.00 91.00 72 ALA A C 1
ATOM 588 O O . ALA A 1 72 ? 2.990 1.994 -4.541 1.00 91.00 72 ALA A O 1
ATOM 589 N N . PHE A 1 73 ? 3.217 2.583 -6.697 1.00 91.25 73 PHE A N 1
ATOM 590 C CA . PHE A 1 73 ? 4.610 3.033 -6.628 1.00 91.25 73 PHE A CA 1
ATOM 591 C C . PHE A 1 73 ? 4.750 4.561 -6.652 1.00 91.25 73 PHE A C 1
ATOM 593 O O . PHE A 1 73 ? 5.854 5.097 -6.549 1.00 91.25 73 PHE A O 1
ATOM 600 N N . LEU A 1 74 ? 3.639 5.283 -6.820 1.00 89.19 74 LEU A N 1
ATOM 601 C CA . LEU A 1 74 ? 3.645 6.734 -6.928 1.00 89.19 74 LEU A CA 1
ATOM 602 C C . LEU A 1 74 ? 3.387 7.385 -5.571 1.00 89.19 74 LEU A C 1
ATOM 604 O O . LEU A 1 74 ? 2.544 6.959 -4.790 1.00 89.19 74 LEU A O 1
ATOM 608 N N . LYS A 1 75 ? 4.067 8.507 -5.339 1.00 88.12 75 LYS A N 1
ATOM 609 C CA . LYS A 1 75 ? 3.869 9.371 -4.160 1.00 88.12 75 LYS A CA 1
ATOM 610 C C . LYS A 1 75 ? 2.705 10.356 -4.333 1.00 88.12 75 LYS A C 1
ATOM 612 O O . LYS A 1 75 ? 2.334 11.121 -3.440 1.00 88.12 75 LYS A O 1
ATOM 617 N N . THR A 1 76 ? 2.128 10.387 -5.531 1.00 88.88 76 THR A N 1
ATOM 618 C CA . THR A 1 76 ? 0.909 11.133 -5.829 1.00 88.88 76 THR A CA 1
ATOM 619 C C . THR A 1 76 ? -0.319 10.362 -5.376 1.00 88.88 76 THR A C 1
ATOM 621 O O . THR A 1 76 ? -0.293 9.150 -5.227 1.00 88.88 76 THR A O 1
ATOM 624 N N . SER A 1 77 ? -1.425 11.071 -5.178 1.00 88.38 77 SER A N 1
ATOM 625 C CA . SER A 1 77 ? -2.678 10.459 -4.759 1.00 88.38 77 SER A CA 1
ATOM 626 C C . SER A 1 77 ? -3.782 10.732 -5.761 1.00 88.38 77 SER A C 1
ATOM 628 O O . SER A 1 77 ? -3.951 11.847 -6.265 1.00 88.38 77 SER A O 1
ATOM 630 N N . ARG A 1 78 ? -4.600 9.705 -5.990 1.00 85.75 78 ARG A N 1
ATOM 631 C CA . ARG A 1 78 ? -5.835 9.785 -6.781 1.00 85.75 78 ARG A CA 1
ATOM 632 C C . ARG A 1 78 ? -7.068 10.099 -5.930 1.00 85.75 78 ARG A C 1
ATOM 634 O O . ARG A 1 78 ? -8.144 10.310 -6.495 1.00 85.75 78 ARG A O 1
ATOM 641 N N . LEU A 1 79 ? -6.925 10.106 -4.600 1.00 85.69 79 LEU A N 1
ATOM 642 C CA . LEU A 1 79 ? -8.026 10.182 -3.630 1.00 85.69 79 LEU A CA 1
ATOM 643 C C . LEU A 1 79 ? -8.103 11.525 -2.893 1.00 85.69 79 LEU A C 1
ATOM 645 O O . LEU A 1 79 ? -9.198 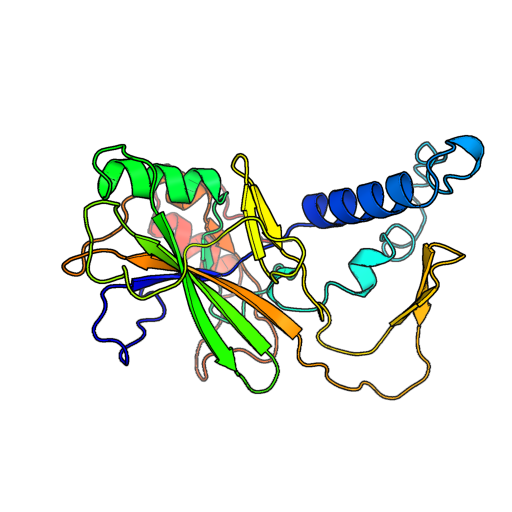11.944 -2.520 1.00 85.69 79 LEU A O 1
ATOM 649 N N . GLY A 1 80 ? -6.978 12.217 -2.703 1.00 88.94 80 GLY A N 1
ATOM 650 C CA . GLY A 1 80 ? -6.951 13.528 -2.054 1.00 88.94 80 GLY A CA 1
ATOM 651 C C . GLY A 1 80 ? -5.552 13.971 -1.633 1.00 88.94 80 GLY A C 1
ATOM 652 O O . GLY A 1 80 ? -4.579 13.243 -1.796 1.00 88.94 80 GLY A O 1
ATOM 653 N N . SER A 1 81 ? -5.460 15.174 -1.065 1.00 91.81 81 SER A N 1
ATOM 654 C CA . SER A 1 81 ? -4.184 15.804 -0.687 1.00 91.81 81 SER A CA 1
ATOM 655 C C . SER A 1 81 ? -3.512 15.231 0.560 1.00 91.81 81 SER A C 1
ATOM 657 O O . SER A 1 81 ? -2.417 15.665 0.901 1.00 91.81 81 SER A O 1
ATOM 659 N N . TYR A 1 82 ? -4.164 14.307 1.261 1.00 92.50 82 TYR A N 1
ATOM 660 C CA . TYR A 1 82 ? -3.719 13.772 2.543 1.00 92.50 82 TYR A CA 1
ATOM 661 C C . TYR A 1 82 ? -3.694 12.253 2.459 1.00 92.50 82 TYR A C 1
ATOM 663 O O . TYR A 1 82 ? -4.731 11.646 2.181 1.00 92.50 82 TYR A O 1
ATOM 671 N N . CYS A 1 83 ? -2.538 11.652 2.718 1.00 91.75 83 CYS A N 1
ATOM 672 C CA . CYS A 1 83 ? -2.400 10.205 2.796 1.00 91.75 83 CYS A CA 1
ATOM 673 C C . CYS A 1 83 ? -1.884 9.812 4.174 1.00 91.75 83 CYS A C 1
ATOM 675 O O . CYS A 1 83 ? -0.945 10.418 4.689 1.00 91.75 83 CYS A O 1
ATOM 677 N N . PHE A 1 84 ? -2.531 8.812 4.765 1.00 93.12 84 PHE A N 1
ATOM 678 C CA . PHE A 1 84 ? -1.995 8.121 5.924 1.00 93.12 84 PHE A CA 1
ATOM 679 C C . PHE A 1 84 ? -1.320 6.853 5.419 1.00 93.12 84 PHE A C 1
ATOM 681 O O . PHE A 1 84 ? -2.006 5.972 4.900 1.00 93.12 84 PHE A O 1
ATOM 688 N N . THR A 1 85 ? -0.006 6.765 5.585 1.00 92.75 85 THR A N 1
ATOM 689 C CA . THR A 1 85 ? 0.786 5.617 5.140 1.00 92.75 85 THR A CA 1
ATOM 690 C C . THR A 1 85 ? 1.397 4.963 6.360 1.00 92.75 85 THR A C 1
ATOM 692 O O . THR A 1 85 ? 2.116 5.618 7.099 1.00 92.75 85 THR A O 1
ATOM 695 N N . PHE A 1 86 ? 1.099 3.686 6.576 1.00 93.19 86 PHE A N 1
ATOM 696 C CA . PHE A 1 86 ? 1.593 2.916 7.713 1.00 93.19 86 PHE A CA 1
ATOM 697 C C . PHE A 1 86 ? 2.405 1.721 7.218 1.00 93.19 86 PHE A C 1
ATOM 699 O O . PHE A 1 86 ? 2.009 1.112 6.218 1.00 93.19 86 PHE A O 1
ATOM 706 N N . PRO A 1 87 ? 3.465 1.310 7.938 1.00 92.12 87 PRO A N 1
ATOM 707 C CA . PRO A 1 87 ? 4.030 -0.014 7.743 1.00 92.12 87 PRO A CA 1
ATOM 708 C C . PRO A 1 87 ? 2.935 -1.069 7.936 1.00 92.12 87 PRO A C 1
ATOM 710 O O . PRO A 1 87 ? 2.073 -0.951 8.813 1.00 92.12 87 PRO A O 1
ATOM 713 N N . LEU A 1 88 ? 2.941 -2.112 7.108 1.00 91.50 88 LEU A N 1
ATOM 714 C CA . LEU A 1 88 ? 1.877 -3.113 7.163 1.00 91.50 88 LEU A CA 1
ATOM 715 C C . LEU A 1 88 ? 1.851 -3.853 8.507 1.00 91.50 88 LEU A C 1
ATOM 717 O O . LEU A 1 88 ? 0.776 -4.100 9.048 1.00 91.50 88 LEU A O 1
ATOM 721 N N . GLU A 1 89 ? 3.019 -4.197 9.048 1.00 92.38 89 GLU A N 1
ATOM 722 C CA . GLU A 1 89 ? 3.143 -4.853 10.354 1.00 92.38 89 GLU A CA 1
ATOM 723 C C . GLU A 1 89 ? 2.462 -4.028 11.452 1.00 92.38 89 GLU A C 1
ATOM 725 O O . GLU A 1 89 ? 1.624 -4.534 12.191 1.00 92.38 89 GLU A O 1
ATOM 730 N N . ASP A 1 90 ? 2.731 -2.728 11.462 1.00 93.38 90 ASP A N 1
ATOM 731 C CA . ASP A 1 90 ? 2.163 -1.739 12.371 1.00 93.38 90 ASP A CA 1
ATOM 732 C C . ASP A 1 90 ? 0.630 -1.660 12.314 1.00 93.38 90 ASP A C 1
ATOM 734 O O . ASP A 1 90 ? -0.034 -1.518 13.349 1.00 93.38 90 ASP A O 1
ATOM 738 N N . LEU A 1 91 ? 0.073 -1.738 11.102 1.00 94.06 91 LEU A N 1
ATOM 739 C CA . LEU A 1 91 ? -1.367 -1.763 10.849 1.00 94.06 91 LEU A CA 1
ATOM 740 C C . LEU A 1 91 ? -1.998 -3.076 11.337 1.00 94.06 91 LEU A C 1
ATOM 742 O O . LEU A 1 91 ? -3.048 -3.060 11.987 1.00 94.06 91 LEU A O 1
ATOM 746 N N . LEU A 1 92 ? -1.365 -4.210 11.027 1.00 94.75 92 LEU A N 1
ATOM 747 C CA . LEU A 1 92 ? -1.834 -5.538 11.424 1.00 94.75 92 LEU A CA 1
ATOM 748 C C . LEU A 1 92 ? -1.730 -5.752 12.934 1.00 94.75 92 LEU A C 1
ATOM 750 O O . LEU A 1 92 ? -2.616 -6.377 13.511 1.00 94.75 92 LEU A O 1
ATOM 754 N N . GLU A 1 93 ? -0.708 -5.197 13.579 1.00 95.00 93 GLU A N 1
ATOM 755 C CA . GLU A 1 93 ? -0.537 -5.227 15.028 1.00 95.00 93 GLU A CA 1
ATOM 756 C C . GLU A 1 93 ? -1.651 -4.445 15.728 1.00 95.00 93 GLU A C 1
ATOM 758 O O . GLU A 1 93 ? -2.344 -4.980 16.592 1.00 95.00 93 GLU A O 1
ATOM 763 N N . ALA A 1 94 ? -1.920 -3.213 15.281 1.00 95.62 94 ALA A N 1
ATOM 764 C CA . ALA A 1 94 ? -3.024 -2.422 15.819 1.00 95.62 94 ALA A CA 1
ATOM 765 C C . ALA A 1 94 ? -4.374 -3.150 15.665 1.00 95.62 94 ALA A C 1
ATOM 767 O O . ALA A 1 94 ? -5.210 -3.128 16.572 1.00 95.62 94 ALA A O 1
ATOM 768 N N . TYR A 1 95 ? -4.581 -3.828 14.531 1.00 96.56 95 TYR A N 1
ATOM 769 C CA . TYR A 1 95 ? -5.768 -4.648 14.300 1.00 96.56 95 TYR A CA 1
ATOM 770 C C . TYR A 1 95 ? -5.823 -5.873 15.227 1.00 96.56 95 TYR A C 1
ATOM 772 O O . TYR A 1 95 ? -6.875 -6.181 15.794 1.00 96.56 95 TYR A O 1
ATOM 780 N N . ARG A 1 96 ? -4.688 -6.553 15.417 1.00 96.50 96 ARG A N 1
ATOM 781 C CA . ARG A 1 96 ? -4.532 -7.714 16.299 1.00 96.50 96 ARG A CA 1
ATOM 782 C C . ARG A 1 96 ? -4.936 -7.385 17.736 1.00 96.50 96 ARG A C 1
ATOM 784 O O . ARG A 1 96 ? -5.720 -8.117 18.344 1.00 96.50 96 ARG A O 1
ATOM 791 N N . GLU A 1 97 ? -4.428 -6.277 18.264 1.00 96.44 97 GLU A N 1
ATOM 792 C CA . GLU A 1 97 ? -4.693 -5.829 19.633 1.00 96.44 97 GLU A CA 1
ATOM 793 C C . GLU A 1 97 ? -6.161 -5.443 19.850 1.00 96.44 97 GLU A C 1
ATOM 795 O O . GLU A 1 97 ? -6.744 -5.784 20.879 1.00 96.44 97 GLU A O 1
ATOM 800 N N . GLN A 1 98 ? -6.775 -4.759 18.881 1.00 95.75 98 GLN A N 1
ATOM 801 C CA . GLN A 1 98 ? -8.113 -4.182 19.050 1.00 95.75 98 GLN A CA 1
ATOM 802 C C . GLN A 1 98 ? -9.253 -5.132 18.673 1.00 95.75 98 GLN A C 1
ATOM 804 O O . GLN A 1 98 ? -10.323 -5.062 19.276 1.00 95.75 98 GLN A O 1
ATOM 809 N N . PHE A 1 99 ? -9.045 -6.017 17.694 1.00 95.81 99 PHE A N 1
ATOM 810 C CA . PHE A 1 99 ? -10.125 -6.825 17.112 1.00 95.81 99 PHE A CA 1
ATOM 811 C C . PHE A 1 99 ? -9.912 -8.336 17.213 1.00 95.81 99 PHE A C 1
ATOM 813 O O . PHE A 1 99 ? -10.870 -9.084 17.020 1.00 95.81 99 PHE A O 1
ATOM 820 N N . CYS A 1 100 ? -8.700 -8.799 17.530 1.00 96.19 100 CYS A N 1
ATOM 821 C CA . CYS A 1 100 ? -8.373 -10.230 17.533 1.00 96.19 100 CYS A CA 1
ATOM 822 C C . CYS A 1 100 ? -8.055 -10.788 18.924 1.00 96.19 100 CYS A C 1
ATOM 824 O O . CYS A 1 100 ? -7.531 -11.891 19.021 1.00 96.19 100 CYS A O 1
ATOM 826 N N . SER A 1 101 ? -8.301 -10.034 20.004 1.00 93.19 101 SER A N 1
ATOM 827 C CA . SER A 1 101 ? -7.912 -10.439 21.368 1.00 93.19 101 SER A CA 1
ATOM 828 C C . SER A 1 101 ? -6.441 -10.879 21.451 1.00 93.19 101 SER A C 1
ATOM 830 O O . SER A 1 101 ? -6.107 -11.859 22.115 1.00 93.19 101 SER A O 1
ATOM 832 N N . SER A 1 102 ? -5.571 -10.165 20.726 1.00 93.81 102 SER A N 1
ATOM 833 C CA . SER A 1 102 ? -4.139 -10.453 20.570 1.00 93.81 102 SER A CA 1
ATOM 834 C C . SER A 1 102 ? -3.791 -11.747 19.813 1.00 93.81 102 SER A C 1
ATOM 836 O O . SER A 1 102 ? -2.609 -12.040 19.632 1.00 93.81 102 SER A O 1
AT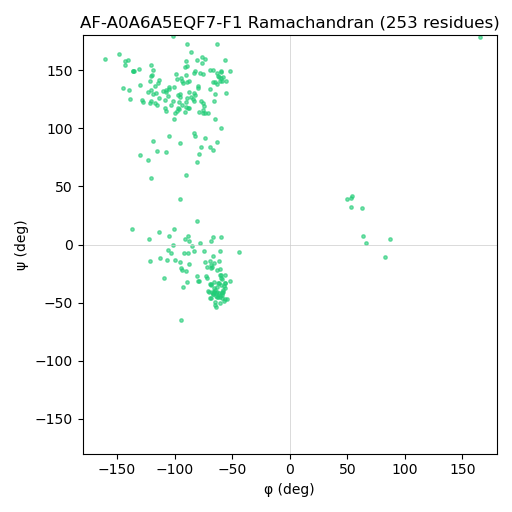OM 838 N N . ALA A 1 103 ? -4.772 -12.511 19.327 1.00 95.62 103 ALA A N 1
ATOM 839 C CA . ALA A 1 103 ? -4.535 -13.664 18.466 1.00 95.62 103 ALA A CA 1
ATOM 840 C C . ALA A 1 103 ? -4.169 -13.219 17.037 1.00 95.62 103 ALA A C 1
ATOM 842 O O . ALA A 1 103 ? -4.694 -12.207 16.571 1.00 95.62 103 ALA A O 1
ATOM 843 N N . PRO A 1 104 ? -3.303 -13.953 16.313 1.00 94.19 104 PRO A N 1
ATOM 844 C CA . PRO A 1 104 ? -2.936 -13.595 14.946 1.00 94.19 104 PRO A CA 1
ATOM 845 C C . PRO A 1 104 ? -4.167 -13.446 14.035 1.00 94.19 104 PRO A C 1
ATOM 847 O O . PRO A 1 104 ? -5.014 -14.346 14.015 1.00 94.19 104 PRO A O 1
ATOM 850 N N . PRO A 1 105 ? -4.285 -12.340 13.278 1.00 95.88 105 PRO A N 1
ATOM 851 C CA . PRO A 1 105 ? -5.392 -12.162 12.352 1.00 95.88 105 PRO A CA 1
ATOM 852 C C . PRO A 1 105 ? -5.316 -13.167 11.197 1.00 95.88 105 PRO A C 1
ATOM 854 O O . PRO A 1 105 ? -4.236 -13.582 10.774 1.00 95.88 105 PRO A O 1
ATOM 857 N N . VAL A 1 106 ? -6.477 -13.535 10.658 1.00 95.75 106 VAL A N 1
ATOM 858 C CA . VAL A 1 106 ? -6.595 -14.473 9.538 1.00 95.75 106 VAL A CA 1
ATOM 859 C C . VAL A 1 106 ? -6.681 -13.693 8.231 1.00 95.75 106 VAL A C 1
ATOM 861 O O . VAL A 1 106 ? -7.510 -12.794 8.096 1.00 95.75 106 VAL A O 1
ATOM 864 N N . MET A 1 107 ? -5.841 -14.061 7.261 1.00 95.50 107 MET A N 1
ATOM 865 C CA . MET A 1 107 ? -5.835 -13.473 5.921 1.00 95.50 107 MET A CA 1
ATOM 866 C C . MET A 1 107 ? -6.458 -14.419 4.899 1.00 95.50 107 MET A C 1
ATOM 868 O O . MET A 1 107 ? -6.141 -15.612 4.862 1.00 95.50 107 MET A O 1
ATOM 872 N N . ARG A 1 108 ? -7.332 -13.885 4.048 1.00 95.50 108 ARG A N 1
ATOM 873 C CA . ARG A 1 108 ? -8.058 -14.643 3.026 1.00 95.50 108 ARG A CA 1
ATOM 874 C C . ARG A 1 108 ? -8.078 -13.923 1.688 1.00 95.50 108 ARG A C 1
ATOM 876 O O . ARG A 1 108 ? -8.113 -12.695 1.628 1.00 95.50 108 ARG A O 1
ATOM 883 N N . VAL A 1 109 ? -8.111 -14.701 0.612 1.00 95.12 109 VAL A N 1
ATOM 884 C CA . VAL A 1 109 ? -8.371 -14.196 -0.739 1.00 95.12 109 VAL A CA 1
ATOM 885 C C . VAL A 1 109 ? -9.842 -13.795 -0.815 1.00 95.12 109 VAL A C 1
ATOM 887 O O . VAL A 1 109 ? -10.717 -14.653 -0.716 1.00 95.12 109 VAL A O 1
ATOM 890 N N . PHE A 1 110 ? -10.127 -12.499 -0.963 1.00 94.69 110 PHE A N 1
ATOM 891 C CA . PHE A 1 110 ? -11.497 -11.988 -0.879 1.00 94.69 110 PHE A CA 1
ATOM 892 C C . PHE A 1 110 ? -12.165 -11.876 -2.246 1.00 94.69 110 PHE A C 1
ATOM 894 O O . PHE A 1 110 ? -13.150 -12.558 -2.524 1.00 94.69 110 PHE A O 1
ATOM 901 N N . LYS A 1 111 ? -11.640 -10.999 -3.105 1.00 93.31 111 LYS A N 1
ATOM 902 C CA . LYS A 1 111 ? -12.150 -10.789 -4.463 1.00 93.31 111 LYS A CA 1
ATOM 903 C C . LYS A 1 111 ? -11.107 -10.128 -5.349 1.00 93.31 111 LYS A C 1
ATOM 905 O O . LYS A 1 111 ? -10.216 -9.440 -4.861 1.00 93.31 111 LYS A O 1
ATOM 910 N N . THR A 1 112 ? -11.296 -10.279 -6.652 1.00 94.00 112 THR A N 1
ATOM 911 C CA . THR A 1 112 ? -10.599 -9.498 -7.673 1.00 94.00 112 THR A CA 1
ATOM 912 C C . THR A 1 112 ? -11.575 -8.482 -8.250 1.00 94.00 112 THR A C 1
ATOM 914 O O . THR A 1 112 ? -12.682 -8.846 -8.654 1.00 94.00 112 THR A O 1
ATOM 917 N N . ILE A 1 113 ? -11.192 -7.208 -8.265 1.00 93.44 113 ILE A N 1
ATOM 918 C CA . ILE A 1 113 ? -11.988 -6.124 -8.845 1.00 93.44 113 ILE A CA 1
ATOM 919 C C . ILE A 1 113 ? -11.306 -5.661 -10.127 1.00 93.44 113 ILE A C 1
ATOM 921 O O . ILE A 1 113 ? -10.141 -5.278 -10.108 1.00 93.44 113 ILE A O 1
ATOM 925 N N . LEU A 1 114 ? -12.051 -5.676 -11.230 1.00 91.69 114 LEU A N 1
ATOM 926 C CA . LEU A 1 114 ? -11.578 -5.185 -12.520 1.00 91.69 114 LEU A CA 1
ATOM 927 C C . LEU A 1 114 ? -12.058 -3.750 -12.734 1.00 91.69 114 LEU A C 1
ATOM 929 O O . LEU A 1 114 ? -13.260 -3.488 -12.826 1.00 91.69 114 LEU A O 1
ATOM 933 N N . TYR A 1 115 ? -11.109 -2.830 -12.840 1.00 87.81 115 TYR A N 1
ATOM 934 C CA . TYR A 1 115 ? -11.327 -1.464 -13.293 1.00 87.81 115 TYR A CA 1
ATOM 935 C C . TYR A 1 115 ? -10.882 -1.310 -14.748 1.00 87.81 115 TYR A C 1
ATOM 937 O O . TYR A 1 115 ? -10.393 -2.238 -15.383 1.00 87.81 115 TYR A O 1
ATOM 945 N N . LYS A 1 116 ? -11.047 -0.101 -15.296 1.00 84.62 116 LYS A N 1
ATOM 946 C CA . LYS A 1 116 ? -10.693 0.187 -16.691 1.00 84.62 116 LYS A CA 1
ATOM 947 C C . LYS A 1 116 ? -9.208 -0.063 -17.003 1.00 84.62 116 LYS A C 1
ATOM 949 O O . LYS A 1 116 ? -8.906 -0.433 -18.129 1.00 84.62 116 LYS A O 1
ATOM 954 N N . GLN A 1 117 ? -8.319 0.191 -16.043 1.00 86.75 117 GLN A N 1
ATOM 955 C CA . GLN A 1 117 ? -6.866 0.047 -16.201 1.00 86.75 117 GLN A CA 1
ATOM 956 C C . GLN A 1 117 ? -6.202 -0.618 -14.983 1.00 86.75 117 GLN A C 1
ATOM 958 O O . GLN A 1 117 ? -4.993 -0.587 -14.863 1.00 86.75 117 GLN A O 1
ATOM 963 N N . GLU A 1 118 ? -6.967 -1.222 -14.073 1.00 90.50 118 GLU A N 1
ATOM 964 C CA . GLU A 1 118 ? -6.411 -1.818 -12.851 1.00 90.50 118 GLU A CA 1
ATOM 965 C C . GLU A 1 118 ? -7.100 -3.150 -12.553 1.00 90.50 118 GLU A C 1
ATOM 967 O O . GLU A 1 118 ? -8.334 -3.221 -12.558 1.00 90.50 118 GLU A O 1
ATOM 972 N N . VAL A 1 119 ? -6.312 -4.183 -12.255 1.00 93.50 119 VAL A N 1
ATOM 973 C CA . VAL A 1 119 ? -6.769 -5.417 -11.609 1.00 93.50 119 VAL A CA 1
ATOM 974 C C . VAL A 1 119 ? -6.397 -5.342 -10.133 1.00 93.50 119 VAL A C 1
ATOM 976 O O . VAL A 1 119 ? -5.232 -5.456 -9.771 1.00 93.50 119 VAL A O 1
ATOM 979 N N . ASN A 1 120 ? -7.386 -5.149 -9.262 1.00 94.31 120 ASN A N 1
ATOM 980 C CA . ASN A 1 120 ? -7.151 -5.057 -7.824 1.00 94.31 120 ASN A CA 1
ATOM 981 C C . ASN A 1 120 ? -7.464 -6.388 -7.131 1.00 94.31 120 ASN A C 1
ATOM 983 O O . ASN A 1 120 ? -8.626 -6.808 -7.072 1.00 94.31 120 ASN A O 1
ATOM 987 N N . TYR A 1 121 ? -6.435 -7.037 -6.591 1.00 94.75 121 TYR A N 1
ATOM 988 C CA . TYR A 1 121 ? -6.548 -8.241 -5.775 1.00 94.75 121 TYR A CA 1
ATOM 989 C C . TYR A 1 121 ? -6.743 -7.843 -4.315 1.00 94.75 121 TYR A C 1
ATOM 991 O O . TYR A 1 121 ? -5.885 -7.208 -3.703 1.00 94.75 121 TYR A O 1
ATOM 999 N N . VAL A 1 122 ? -7.884 -8.218 -3.742 1.00 95.44 122 VAL A N 1
ATOM 1000 C CA . VAL A 1 122 ? -8.249 -7.817 -2.384 1.00 95.44 122 VAL A CA 1
ATOM 1001 C C . VAL A 1 122 ? -7.985 -8.956 -1.406 1.00 95.44 122 VAL A C 1
ATOM 1003 O O . VAL A 1 122 ? -8.548 -10.048 -1.537 1.00 95.44 122 VAL A O 1
A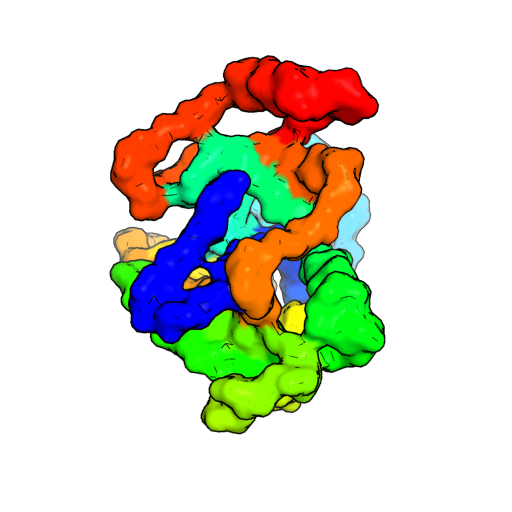TOM 1006 N N . VAL A 1 123 ? -7.173 -8.672 -0.392 1.00 95.88 123 VAL A N 1
ATOM 1007 C CA . VAL A 1 123 ? -6.941 -9.542 0.763 1.00 95.88 123 VAL A CA 1
ATOM 1008 C C . VAL A 1 123 ? -7.843 -9.096 1.906 1.00 95.88 123 VAL A C 1
ATOM 1010 O O . VAL A 1 123 ? -7.782 -7.949 2.346 1.00 95.88 123 VAL A O 1
ATOM 1013 N N . LEU A 1 124 ? -8.678 -10.005 2.402 1.00 96.50 124 LEU A N 1
ATOM 1014 C CA . LEU A 1 124 ? -9.468 -9.796 3.611 1.00 96.50 124 LEU A CA 1
ATOM 1015 C C . LEU A 1 124 ? -8.654 -10.206 4.833 1.00 96.50 124 LEU A C 1
ATOM 1017 O O . LEU A 1 124 ? -8.133 -11.316 4.888 1.00 96.50 124 LEU A O 1
ATOM 1021 N N . VAL A 1 125 ? -8.629 -9.338 5.834 1.00 96.56 125 VAL A N 1
ATOM 1022 C CA . VAL A 1 125 ? -8.077 -9.599 7.160 1.00 96.56 125 VAL A CA 1
ATOM 1023 C C . VAL A 1 125 ? -9.224 -9.575 8.156 1.00 96.56 125 VAL A C 1
ATOM 1025 O O . VAL A 1 125 ? -9.987 -8.607 8.218 1.00 96.56 125 VAL A O 1
ATOM 1028 N N . HIS A 1 126 ? -9.364 -10.642 8.933 1.00 96.62 126 HIS A N 1
ATOM 1029 C CA . HIS A 1 126 ? -10.410 -10.739 9.940 1.00 96.62 126 HIS A CA 1
ATOM 1030 C C . HIS A 1 126 ? -9.914 -11.399 11.228 1.00 96.62 126 HIS A C 1
ATOM 1032 O O . HIS A 1 126 ? -8.923 -12.131 11.239 1.00 96.62 126 HIS A O 1
ATOM 1038 N N . SER A 1 127 ? -10.631 -11.146 12.322 1.00 95.94 127 SER A N 1
ATOM 1039 C CA . SER A 1 127 ? -10.413 -11.834 13.596 1.00 95.94 127 SER A CA 1
ATOM 1040 C C . SER A 1 127 ? -10.632 -13.347 13.456 1.00 95.94 127 SER A C 1
ATOM 1042 O O . SER A 1 127 ? -11.574 -13.752 12.763 1.00 95.94 127 SER A O 1
ATOM 1044 N N . PRO A 1 128 ? -9.809 -14.190 14.108 1.00 95.62 128 PRO A N 1
ATOM 1045 C CA . PRO A 1 128 ? -9.979 -15.643 14.074 1.00 95.62 128 PRO A CA 1
ATOM 1046 C C . PRO A 1 128 ? -11.325 -16.116 14.639 1.00 95.62 128 PRO A C 1
ATOM 1048 O O . PRO A 1 128 ? -11.780 -17.186 14.256 1.00 95.62 128 PRO A O 1
ATOM 1051 N N . ASP A 1 129 ? -11.999 -15.306 15.462 1.00 92.44 129 ASP A N 1
ATOM 1052 C CA . ASP A 1 129 ? -13.319 -15.625 16.030 1.00 92.44 129 ASP A CA 1
ATOM 1053 C C . ASP A 1 129 ? -14.481 -15.419 15.033 1.00 92.44 129 ASP A C 1
ATOM 1055 O O . ASP A 1 129 ? -15.653 -15.565 15.384 1.00 92.44 129 ASP A O 1
ATOM 1059 N N . GLN A 1 130 ? -14.185 -15.010 13.795 1.00 88.25 130 GLN A N 1
ATOM 1060 C CA . GLN A 1 130 ? -15.180 -14.692 12.768 1.00 88.25 130 GLN A CA 1
ATOM 1061 C C . GLN A 1 130 ? -15.261 -15.794 11.710 1.00 88.25 130 GLN A C 1
ATOM 1063 O O . GLN A 1 130 ? -14.574 -15.754 10.687 1.00 88.25 130 GLN A O 1
ATOM 1068 N N . ASP A 1 131 ? -16.182 -16.735 11.914 1.00 90.12 131 ASP A N 1
ATOM 1069 C CA . ASP A 1 131 ? -16.390 -17.865 11.000 1.00 90.12 131 ASP A CA 1
ATOM 1070 C C . ASP A 1 131 ? -17.088 -17.485 9.687 1.00 90.12 131 ASP A C 1
ATOM 1072 O O . ASP A 1 131 ? -17.039 -18.251 8.723 1.00 90.12 131 ASP A O 1
ATOM 1076 N N . GLN A 1 132 ? -17.706 -16.300 9.605 1.00 92.56 132 GLN A N 1
ATOM 1077 C CA . GLN A 1 132 ? -18.490 -15.863 8.437 1.00 92.56 132 GLN A CA 1
ATOM 1078 C C . GLN A 1 132 ? -17.674 -15.762 7.136 1.00 92.56 132 GLN A C 1
ATOM 1080 O O . GLN A 1 132 ? -18.244 -15.652 6.055 1.00 92.56 132 GLN A O 1
ATOM 1085 N N . PHE A 1 133 ? -16.344 -15.787 7.235 1.00 94.19 133 PHE A N 1
ATOM 1086 C CA . PHE A 1 133 ? -15.426 -15.704 6.102 1.00 94.19 133 PHE A CA 1
ATOM 1087 C C . PHE A 1 133 ? -14.784 -17.045 5.735 1.00 94.19 133 PHE A C 1
ATOM 1089 O O . PHE A 1 133 ? -13.889 -17.083 4.894 1.00 94.19 133 PHE A O 1
ATOM 1096 N N . SER A 1 134 ? -15.221 -18.147 6.350 1.00 93.81 134 SER A N 1
ATOM 1097 C CA . SER A 1 134 ? -14.612 -19.470 6.164 1.00 93.81 134 SER A CA 1
ATOM 1098 C C . SER A 1 134 ? -14.652 -19.974 4.722 1.00 93.81 134 SER A C 1
ATOM 1100 O O . SER A 1 134 ? -13.761 -20.726 4.330 1.00 93.81 134 SER A O 1
ATOM 1102 N N . ASP A 1 135 ? -15.628 -19.517 3.936 1.00 94.50 135 ASP A N 1
ATOM 1103 C CA . ASP A 1 135 ? -15.785 -19.879 2.525 1.00 94.50 135 ASP A CA 1
ATOM 1104 C C . ASP A 1 135 ? -14.720 -19.240 1.616 1.00 94.50 135 ASP A C 1
ATOM 1106 O O . ASP A 1 135 ? -14.477 -19.724 0.509 1.00 94.50 135 ASP A O 1
ATOM 1110 N N . TYR A 1 136 ? -14.054 -18.170 2.068 1.00 94.75 136 TYR A N 1
ATOM 1111 C CA . TYR A 1 136 ? -12.956 -17.554 1.324 1.00 94.75 136 TYR A CA 1
ATOM 1112 C C . TYR A 1 136 ? -11.659 -18.350 1.524 1.00 94.75 136 TYR A C 1
ATOM 1114 O O . TYR A 1 136 ? -11.326 -18.686 2.664 1.00 94.75 136 TYR A O 1
ATOM 1122 N N . PRO A 1 137 ? -10.874 -18.631 0.470 1.00 93.94 137 PRO A N 1
ATOM 1123 C CA . PRO A 1 137 ? -9.606 -19.342 0.612 1.00 93.94 137 PRO A CA 1
ATOM 1124 C C . PRO A 1 137 ? -8.643 -18.608 1.549 1.00 93.94 137 PRO A C 1
ATOM 1126 O O . PRO A 1 137 ? -8.542 -17.382 1.501 1.00 93.94 137 PRO A O 1
ATOM 1129 N N . LEU A 1 138 ? -7.904 -19.351 2.376 1.00 94.31 138 LEU A N 1
ATOM 1130 C CA . LEU A 1 138 ? -6.789 -18.782 3.136 1.00 94.31 138 LEU A CA 1
ATOM 1131 C C . LEU A 1 138 ? -5.744 -18.206 2.175 1.00 94.31 138 LEU A C 1
ATOM 1133 O O . LEU A 1 138 ? -5.484 -18.784 1.118 1.00 94.31 138 LEU A O 1
ATOM 1137 N N . LEU A 1 139 ? -5.131 -17.085 2.554 1.00 93.50 139 LEU A N 1
ATOM 1138 C CA . LEU A 1 139 ? -3.984 -16.548 1.832 1.00 93.50 139 LEU A CA 1
ATOM 1139 C C . LEU A 1 139 ? -2.771 -17.434 2.134 1.00 93.50 139 LEU A C 1
ATOM 1141 O O . LEU A 1 139 ? -2.095 -17.270 3.146 1.00 93.50 139 LEU A O 1
ATOM 1145 N N . THR A 1 140 ? -2.553 -18.435 1.287 1.00 88.56 140 THR A N 1
ATOM 1146 C CA . THR A 1 140 ? -1.443 -19.375 1.426 1.00 88.56 140 THR A CA 1
ATOM 1147 C C . THR A 1 140 ? -0.217 -18.906 0.673 1.00 88.56 140 THR A C 1
ATOM 1149 O O . THR A 1 140 ? -0.302 -18.289 -0.387 1.00 88.56 140 THR A O 1
ATOM 1152 N N . ASP A 1 141 ? 0.924 -19.341 1.171 1.00 86.69 141 ASP A N 1
ATOM 1153 C CA . ASP A 1 141 ? 2.218 -19.122 0.569 1.00 86.69 141 ASP A CA 1
ATOM 1154 C C . ASP A 1 141 ? 2.489 -20.071 -0.607 1.00 86.69 141 ASP A C 1
ATOM 1156 O O . ASP A 1 141 ? 3.179 -21.082 -0.499 1.00 86.69 141 ASP A O 1
ATOM 1160 N N . ASN A 1 142 ? 1.882 -19.739 -1.743 1.00 85.56 142 ASN A N 1
ATOM 1161 C CA . ASN A 1 142 ? 2.049 -20.441 -3.005 1.00 85.56 142 ASN A CA 1
ATOM 1162 C C . ASN A 1 142 ? 2.844 -19.540 -3.978 1.00 85.56 142 ASN A C 1
ATOM 1164 O O . ASN A 1 142 ? 2.537 -18.352 -4.091 1.00 85.56 142 ASN A O 1
ATOM 1168 N N . PRO A 1 143 ? 3.884 -20.053 -4.664 1.00 83.00 143 PRO A N 1
ATOM 1169 C CA . PRO A 1 143 ? 4.638 -19.270 -5.646 1.00 83.00 143 PRO A CA 1
ATOM 1170 C C . PRO A 1 143 ? 3.784 -18.740 -6.809 1.00 83.00 143 PRO A C 1
ATOM 1172 O O . PRO A 1 143 ? 4.128 -17.697 -7.358 1.00 83.00 143 PRO A O 1
ATOM 1175 N N . ASP A 1 144 ? 2.678 -19.410 -7.137 1.00 83.75 144 ASP A N 1
ATOM 1176 C CA . ASP A 1 144 ? 1.792 -19.064 -8.252 1.00 83.75 144 ASP A CA 1
ATOM 1177 C C . ASP A 1 144 ? 0.707 -18.038 -7.867 1.00 83.75 144 ASP A C 1
ATOM 1179 O O . ASP A 1 144 ? -0.163 -17.721 -8.677 1.00 83.75 144 ASP A O 1
ATOM 1183 N N . THR A 1 145 ? 0.701 -17.524 -6.628 1.00 87.38 145 THR A N 1
ATOM 1184 C CA . THR A 1 145 ? -0.247 -16.475 -6.224 1.00 87.38 145 THR A CA 1
ATOM 1185 C C . THR A 1 145 ? 0.336 -15.080 -6.422 1.00 87.38 145 THR A C 1
ATOM 1187 O O . THR A 1 145 ? 1.487 -14.802 -6.066 1.00 87.38 145 THR A O 1
ATOM 1190 N N . VAL A 1 146 ? -0.519 -14.173 -6.910 1.00 87.69 146 VAL A N 1
ATOM 1191 C CA . VAL A 1 146 ? -0.204 -12.748 -7.111 1.00 87.69 146 VAL A CA 1
ATOM 1192 C C . VAL A 1 146 ? 0.264 -12.085 -5.819 1.00 87.69 146 VAL A C 1
ATOM 1194 O O . VAL A 1 146 ? 1.120 -11.209 -5.840 1.00 87.69 146 VAL A O 1
ATOM 1197 N N . CYS A 1 147 ? -0.257 -12.504 -4.668 1.00 91.31 147 CYS A N 1
ATOM 1198 C CA . CYS A 1 147 ? 0.275 -12.073 -3.385 1.00 91.31 147 CYS A CA 1
ATOM 1199 C C . CYS A 1 147 ? 0.238 -13.180 -2.332 1.00 91.31 147 CYS A C 1
ATOM 1201 O O . CYS A 1 147 ? -0.525 -14.145 -2.433 1.00 91.31 147 CYS A O 1
ATOM 1203 N N . THR A 1 148 ? 1.094 -13.040 -1.325 1.00 92.62 148 THR A N 1
ATOM 1204 C CA . THR A 1 148 ? 1.108 -13.854 -0.108 1.00 92.62 148 THR A CA 1
ATOM 1205 C C . THR A 1 148 ? 1.603 -13.019 1.070 1.00 92.62 148 THR A C 1
ATOM 1207 O O . THR A 1 148 ? 2.208 -11.963 0.887 1.00 92.62 148 THR A O 1
ATOM 1210 N N . TYR A 1 149 ? 1.366 -13.506 2.281 1.00 89.19 149 TYR A N 1
ATOM 1211 C CA . TYR A 1 149 ? 1.924 -12.952 3.503 1.00 89.19 149 TYR A CA 1
ATOM 1212 C C . TYR A 1 149 ? 2.729 -14.036 4.219 1.00 89.19 149 TYR A C 1
ATOM 1214 O O . TYR A 1 149 ? 2.198 -15.103 4.532 1.00 89.19 149 TYR A O 1
ATOM 1222 N N . ARG A 1 150 ? 4.018 -13.781 4.446 1.00 87.56 150 ARG A N 1
ATOM 1223 C CA . ARG A 1 150 ? 4.946 -14.732 5.065 1.00 87.56 150 ARG A CA 1
ATOM 1224 C C . ARG A 1 150 ? 5.950 -13.983 5.934 1.00 87.56 150 ARG A C 1
ATOM 1226 O O . ARG A 1 150 ? 6.501 -12.983 5.491 1.00 87.56 150 ARG A O 1
ATOM 1233 N N . ASP A 1 151 ? 6.188 -14.482 7.145 1.00 83.19 151 ASP A N 1
ATOM 1234 C CA . ASP A 1 151 ? 7.231 -13.983 8.055 1.00 83.19 151 ASP A CA 1
ATOM 1235 C C . ASP A 1 151 ? 7.160 -12.467 8.316 1.00 83.19 151 ASP A C 1
ATOM 1237 O O . ASP A 1 151 ? 8.172 -11.778 8.340 1.00 83.19 151 ASP A O 1
ATOM 1241 N N . GLY A 1 152 ? 5.946 -11.929 8.477 1.00 79.62 152 GLY A N 1
ATOM 1242 C CA . GLY A 1 152 ? 5.736 -10.492 8.688 1.00 79.62 152 GLY A CA 1
ATOM 1243 C C . GLY A 1 152 ? 5.712 -9.662 7.400 1.00 79.62 152 GLY A C 1
ATOM 1244 O O . GLY A 1 152 ? 5.282 -8.510 7.421 1.00 79.62 152 GLY A O 1
ATOM 1245 N N . CYS A 1 153 ? 6.099 -10.244 6.263 1.00 84.06 153 CYS A N 1
ATOM 1246 C CA . CYS A 1 153 ? 6.240 -9.550 4.993 1.00 84.06 153 CYS A CA 1
ATOM 1247 C C . CYS A 1 153 ? 5.101 -9.869 4.023 1.00 84.06 153 CYS A C 1
ATOM 1249 O O . CYS A 1 153 ? 4.733 -11.026 3.796 1.00 84.06 153 CYS A O 1
ATOM 1251 N N . PHE A 1 154 ? 4.592 -8.825 3.375 1.00 88.38 154 PHE A N 1
ATOM 1252 C CA . PHE A 1 154 ? 3.728 -8.975 2.213 1.00 88.38 154 PHE A CA 1
ATOM 1253 C C . PHE A 1 154 ? 4.587 -9.160 0.967 1.00 88.38 154 PHE A C 1
ATOM 1255 O O . PHE A 1 154 ? 5.434 -8.324 0.659 1.00 88.38 154 PHE A O 1
ATOM 1262 N N . ILE A 1 155 ? 4.379 -10.258 0.250 1.00 91.06 155 ILE A N 1
ATOM 1263 C CA . ILE A 1 155 ? 5.068 -10.537 -1.006 1.00 91.06 155 ILE A CA 1
ATOM 1264 C C . ILE A 1 155 ? 4.056 -10.346 -2.122 1.00 91.06 155 ILE A C 1
ATOM 1266 O O . ILE A 1 155 ? 3.083 -11.095 -2.220 1.00 91.06 155 ILE A O 1
ATOM 1270 N N . TRP A 1 156 ? 4.308 -9.356 -2.968 1.00 92.62 156 TRP A N 1
ATOM 1271 C CA . TRP A 1 156 ? 3.522 -9.071 -4.159 1.00 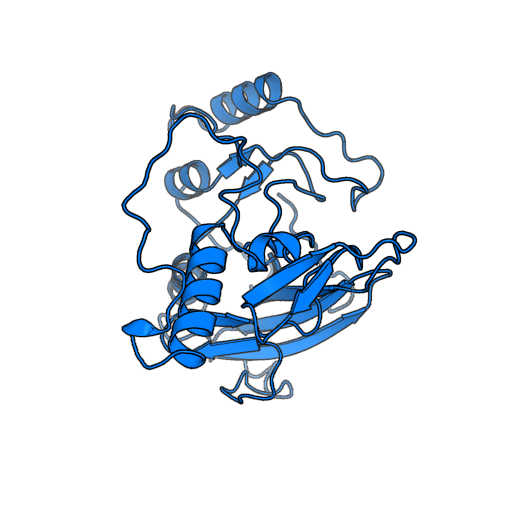92.62 156 TRP A CA 1
ATOM 1272 C C . TRP A 1 156 ? 4.311 -9.476 -5.409 1.00 92.62 156 TRP A C 1
ATOM 1274 O O . TRP A 1 156 ? 5.495 -9.172 -5.536 1.00 92.62 156 TRP A O 1
ATOM 1284 N N . ARG A 1 157 ? 3.652 -10.214 -6.303 1.00 91.62 157 ARG A N 1
ATOM 1285 C CA . ARG A 1 157 ? 4.166 -10.739 -7.572 1.00 91.62 157 ARG A CA 1
ATOM 1286 C C . ARG A 1 157 ? 3.267 -10.241 -8.705 1.00 91.62 157 ARG A C 1
ATOM 1288 O O . ARG A 1 157 ? 2.442 -11.008 -9.198 1.00 91.62 157 ARG A O 1
ATOM 1295 N N . PRO A 1 158 ? 3.348 -8.951 -9.050 1.00 90.62 158 PRO A N 1
ATOM 1296 C CA . PRO A 1 158 ? 2.565 -8.405 -10.147 1.00 90.62 158 PRO A CA 1
ATOM 1297 C C . PRO A 1 158 ? 2.992 -9.020 -11.480 1.00 90.62 158 PRO A C 1
ATOM 1299 O O . PRO A 1 158 ? 4.183 -9.181 -11.746 1.00 90.62 158 PRO A O 1
ATOM 1302 N N . GLU A 1 159 ? 2.015 -9.311 -12.329 1.00 88.00 159 GLU A N 1
ATOM 1303 C CA . GLU A 1 159 ? 2.224 -9.607 -13.744 1.00 88.00 159 GLU A CA 1
ATOM 1304 C C . GLU A 1 159 ? 2.425 -8.310 -14.543 1.00 88.00 159 GLU A C 1
ATOM 1306 O O . GLU A 1 159 ? 3.191 -8.295 -15.506 1.00 88.00 159 GLU A O 1
ATOM 1311 N N . ALA A 1 160 ? 1.798 -7.207 -14.112 1.00 88.75 160 ALA A N 1
ATOM 1312 C CA . ALA A 1 160 ? 1.959 -5.882 -14.709 1.00 88.75 160 ALA A CA 1
ATOM 1313 C C . ALA A 1 160 ? 2.059 -4.778 -13.642 1.00 88.75 160 ALA A C 1
ATOM 1315 O O . ALA A 1 160 ? 1.177 -4.633 -12.800 1.00 88.75 160 ALA A O 1
ATOM 1316 N N . MET A 1 161 ? 3.124 -3.970 -13.693 1.00 90.00 161 MET A N 1
ATOM 1317 C CA . MET A 1 161 ? 3.380 -2.861 -12.749 1.00 90.00 161 MET A CA 1
ATOM 1318 C C . MET A 1 161 ? 3.298 -1.473 -13.389 1.00 90.00 161 MET A C 1
ATOM 1320 O O . MET A 1 161 ? 3.282 -0.471 -12.667 1.00 90.00 161 MET A O 1
ATOM 1324 N N . SER A 1 162 ? 3.246 -1.411 -14.720 1.00 89.50 162 SER A N 1
ATOM 1325 C CA . SER A 1 162 ? 3.327 -0.167 -15.479 1.00 89.50 162 SER A CA 1
ATOM 1326 C C . SER A 1 162 ? 1.950 0.344 -15.886 1.00 89.50 162 SER A C 1
ATOM 1328 O O . SER A 1 162 ? 1.096 -0.431 -16.308 1.00 89.50 162 SER A O 1
ATOM 1330 N N . GLU A 1 163 ? 1.755 1.664 -15.854 1.00 84.75 163 GLU A N 1
ATOM 1331 C CA . GLU A 1 163 ? 0.596 2.299 -16.496 1.00 84.75 163 GLU A CA 1
ATOM 1332 C C . GLU A 1 163 ? 0.681 2.197 -18.030 1.00 84.75 163 GLU A C 1
ATOM 1334 O O . GLU A 1 163 ? -0.336 2.091 -18.722 1.00 84.75 163 GLU A O 1
ATOM 1339 N N . THR A 1 164 ? 1.900 2.245 -18.575 1.00 83.62 164 THR A N 1
ATOM 1340 C CA . THR A 1 164 ? 2.139 2.240 -20.022 1.00 83.62 164 THR A CA 1
ATOM 1341 C C . THR A 1 164 ? 3.266 1.300 -20.423 1.00 83.62 164 THR A C 1
ATOM 1343 O O . THR A 1 164 ? 4.248 1.128 -19.697 1.00 83.62 164 THR A O 1
ATOM 1346 N N . HIS A 1 165 ? 3.145 0.745 -21.627 1.00 77.69 165 HIS A N 1
ATOM 1347 C CA . HIS A 1 165 ? 4.153 -0.112 -22.236 1.00 77.69 165 HIS A CA 1
ATOM 1348 C C . HIS A 1 165 ? 5.292 0.720 -22.857 1.00 77.69 165 HIS A C 1
ATOM 1350 O O . HIS A 1 165 ? 5.384 0.871 -24.077 1.00 77.69 165 HIS A O 1
ATOM 1356 N N . GLY A 1 166 ? 6.115 1.336 -22.004 1.00 81.62 166 GLY A N 1
ATOM 1357 C CA . GLY A 1 166 ? 7.228 2.205 -22.417 1.00 81.62 166 GLY A CA 1
ATOM 1358 C C . GLY A 1 166 ? 8.583 1.503 -22.535 1.00 81.62 166 GLY A C 1
ATOM 1359 O O . GLY A 1 166 ? 9.453 1.975 -23.263 1.00 81.62 166 GLY A O 1
ATOM 1360 N N . TYR A 1 167 ? 8.757 0.366 -21.858 1.00 86.62 167 TYR A N 1
ATOM 1361 C CA . TYR A 1 167 ? 10.042 -0.323 -21.747 1.00 86.62 167 TYR A CA 1
ATOM 1362 C C . TYR A 1 167 ? 9.900 -1.833 -21.938 1.00 86.62 167 TYR A C 1
ATOM 1364 O O . TYR A 1 167 ? 8.891 -2.427 -21.558 1.00 86.62 167 TYR A O 1
ATOM 1372 N N . GLU A 1 168 ? 10.943 -2.459 -22.477 1.00 88.19 168 GLU A N 1
ATOM 1373 C CA . GLU A 1 168 ? 11.135 -3.908 -22.475 1.00 88.19 168 GLU A CA 1
ATOM 1374 C C . GLU A 1 168 ? 12.336 -4.290 -21.606 1.00 88.19 168 GLU A C 1
ATOM 1376 O O . GLU A 1 168 ? 13.347 -3.588 -21.572 1.00 88.19 168 GLU A O 1
ATOM 1381 N N . PHE A 1 169 ? 12.226 -5.401 -20.877 1.00 88.25 169 PHE A N 1
ATOM 1382 C CA . PHE A 1 169 ? 13.310 -5.883 -20.027 1.00 88.25 169 PHE A CA 1
ATOM 1383 C C . PHE A 1 169 ? 14.235 -6.829 -20.795 1.00 88.25 169 PHE A C 1
ATOM 1385 O O . PHE A 1 169 ? 13.828 -7.916 -21.221 1.00 88.25 169 PHE A O 1
ATOM 1392 N N . VAL A 1 170 ? 15.504 -6.449 -20.924 1.00 86.50 170 VAL A N 1
ATOM 1393 C CA . VAL A 1 170 ? 16.533 -7.233 -21.608 1.00 86.50 170 VAL A CA 1
ATOM 1394 C C . VAL A 1 170 ? 17.296 -8.062 -20.578 1.00 86.50 170 VAL A C 1
ATOM 1396 O O . VAL A 1 170 ? 18.341 -7.666 -20.069 1.00 86.50 170 VAL A O 1
ATOM 1399 N N . LYS A 1 171 ? 16.784 -9.265 -20.288 1.00 77.44 171 LYS A N 1
ATOM 1400 C CA . LYS A 1 171 ? 17.299 -10.155 -19.226 1.00 77.44 171 LYS A CA 1
ATOM 1401 C C . LYS A 1 171 ? 18.813 -10.424 -19.281 1.00 77.44 171 LYS A C 1
ATOM 1403 O O . LYS A 1 171 ? 19.414 -10.668 -18.246 1.00 77.44 171 LYS A O 1
ATOM 1408 N N . GLY A 1 172 ? 19.422 -10.435 -20.469 1.00 74.19 172 GLY A N 1
ATOM 1409 C CA . GLY A 1 172 ? 20.862 -10.691 -20.610 1.00 74.19 172 GLY A CA 1
ATOM 1410 C C . GLY A 1 172 ? 21.753 -9.535 -20.145 1.00 74.19 172 GLY A C 1
ATOM 1411 O O . GLY A 1 172 ? 22.888 -9.781 -19.757 1.00 74.19 172 GLY A O 1
ATOM 1412 N N . GLN A 1 173 ? 21.236 -8.307 -20.199 1.00 74.38 173 GLN A N 1
ATOM 1413 C CA . GLN A 1 173 ? 21.939 -7.080 -19.812 1.00 74.38 173 GLN A CA 1
ATOM 1414 C C . GLN A 1 173 ? 21.427 -6.520 -18.481 1.00 74.38 173 GLN A C 1
ATOM 1416 O O . GLN A 1 173 ? 22.073 -5.662 -17.902 1.00 74.38 173 GLN A O 1
ATOM 1421 N N . MET A 1 174 ? 20.281 -7.014 -17.994 1.00 82.69 174 MET A N 1
ATOM 1422 C CA . MET A 1 174 ? 19.552 -6.437 -16.860 1.00 82.69 174 MET A CA 1
ATOM 1423 C C . MET A 1 174 ? 19.240 -4.959 -17.050 1.00 82.69 174 MET A C 1
ATOM 1425 O O . MET A 1 174 ? 19.322 -4.155 -16.129 1.00 82.69 174 MET A O 1
ATOM 1429 N N . GLU A 1 175 ? 18.842 -4.614 -18.268 1.00 84.94 175 GLU A N 1
ATOM 1430 C CA . GLU A 1 175 ? 18.520 -3.249 -18.648 1.00 84.94 175 GLU A CA 1
ATOM 1431 C C . GLU A 1 175 ? 17.062 -3.149 -19.092 1.00 84.94 175 GLU A C 1
ATOM 1433 O O . GLU A 1 175 ? 16.472 -4.092 -19.632 1.00 84.94 175 GLU A O 1
ATOM 1438 N N . ALA A 1 176 ? 16.483 -1.973 -18.872 1.00 87.00 176 ALA A N 1
ATOM 1439 C CA . ALA A 1 176 ? 15.208 -1.598 -19.456 1.00 87.00 176 ALA A CA 1
ATOM 1440 C C . ALA A 1 176 ? 15.472 -0.782 -20.724 1.00 87.00 176 ALA A C 1
ATOM 1442 O O . ALA A 1 176 ? 16.032 0.317 -20.660 1.00 87.00 176 ALA A O 1
ATOM 1443 N N . GLN A 1 177 ? 15.046 -1.311 -21.866 1.00 87.19 177 GLN A N 1
ATOM 1444 C CA . GLN A 1 177 ? 15.180 -0.663 -23.161 1.00 87.19 177 GLN A CA 1
ATOM 1445 C C . GLN A 1 177 ? 13.883 0.065 -23.515 1.00 87.19 177 GLN A C 1
ATOM 1447 O O . GLN A 1 177 ? 12.802 -0.518 -23.466 1.00 87.19 177 GLN A O 1
ATOM 1452 N N . GLU A 1 178 ? 13.982 1.344 -23.876 1.00 86.81 178 GLU A N 1
ATOM 1453 C CA . GLU A 1 178 ? 12.819 2.138 -24.273 1.00 86.81 178 GLU A CA 1
ATOM 1454 C C . GLU A 1 178 ? 12.260 1.662 -25.620 1.00 86.81 178 GLU A C 1
ATOM 1456 O O . GLU A 1 178 ? 12.983 1.461 -26.604 1.00 86.81 178 GLU A O 1
ATOM 1461 N N . LEU A 1 179 ? 10.941 1.509 -25.679 1.00 83.25 179 LEU A N 1
ATOM 1462 C CA . LEU A 1 179 ? 10.238 1.109 -26.884 1.00 83.25 179 LEU A CA 1
ATOM 1463 C C . LEU A 1 179 ? 9.837 2.342 -27.692 1.00 83.25 179 LEU A C 1
ATOM 1465 O O . LEU A 1 179 ? 9.038 3.166 -27.266 1.00 83.25 179 LEU A O 1
ATOM 1469 N N . SER A 1 180 ? 10.288 2.409 -28.945 1.00 71.81 180 SER A N 1
ATOM 1470 C CA . SER A 1 180 ? 9.931 3.484 -29.894 1.00 71.81 180 SER A CA 1
ATOM 1471 C C . SER A 1 180 ? 8.448 3.516 -30.327 1.00 71.81 180 SER A C 1
ATOM 1473 O O . SER A 1 180 ? 8.074 4.256 -31.243 1.00 71.81 180 SER A O 1
ATOM 1475 N N . ARG A 1 181 ? 7.587 2.683 -29.729 1.00 65.31 181 ARG A N 1
ATOM 1476 C CA . ARG A 1 181 ? 6.176 2.537 -30.110 1.00 65.31 181 ARG A CA 1
ATOM 1477 C C . ARG A 1 181 ? 5.293 3.576 -29.414 1.00 65.31 181 ARG A C 1
ATOM 1479 O O . ARG A 1 181 ? 5.698 4.280 -28.498 1.00 65.31 181 ARG A O 1
ATOM 1486 N N . ARG A 1 182 ? 4.058 3.722 -29.910 1.00 60.91 182 ARG A N 1
ATOM 1487 C CA . ARG A 1 182 ? 3.056 4.593 -29.275 1.00 60.91 182 ARG A CA 1
ATOM 1488 C C . ARG A 1 182 ? 2.744 4.067 -27.874 1.00 60.91 182 ARG A C 1
ATOM 1490 O O . ARG A 1 182 ? 2.740 2.861 -27.683 1.00 60.91 182 ARG A O 1
ATOM 1497 N N . HIS A 1 183 ? 2.437 4.983 -26.956 1.00 63.62 183 HIS A N 1
ATOM 1498 C CA . HIS A 1 183 ? 2.055 4.673 -25.580 1.00 63.62 183 HIS A CA 1
ATOM 1499 C C . HIS A 1 183 ? 0.791 3.802 -25.592 1.00 63.62 183 HIS A C 1
ATOM 1501 O O . HIS A 1 183 ? -0.316 4.304 -25.812 1.00 63.62 183 HIS A O 1
ATOM 1507 N N . GLU A 1 184 ? 0.964 2.495 -25.426 1.00 74.00 184 GLU A N 1
ATOM 1508 C CA . GLU A 1 184 ? -0.129 1.570 -25.154 1.00 74.00 184 GLU A CA 1
ATOM 1509 C C . GLU A 1 184 ? -0.358 1.581 -23.641 1.00 74.00 184 GLU A C 1
ATOM 1511 O O . GLU A 1 184 ? 0.587 1.485 -22.859 1.00 74.00 184 GLU A O 1
ATOM 1516 N N . PHE A 1 185 ? -1.607 1.819 -23.236 1.00 76.00 185 PHE A N 1
ATOM 1517 C CA . PHE A 1 185 ? -1.991 1.760 -21.831 1.00 76.00 185 PHE A CA 1
ATOM 1518 C C . PHE A 1 185 ? -2.127 0.299 -21.432 1.00 76.00 185 PHE A C 1
ATOM 1520 O O . PHE A 1 185 ? -2.941 -0.414 -22.027 1.00 76.00 185 PHE A O 1
ATOM 1527 N N . ASP A 1 186 ? -1.381 -0.101 -20.411 1.00 79.31 186 ASP A N 1
ATOM 1528 C CA . ASP A 1 186 ? -1.482 -1.429 -19.830 1.00 79.31 186 ASP A CA 1
ATOM 1529 C C . ASP A 1 186 ? -2.522 -1.438 -18.705 1.00 79.31 186 ASP A C 1
ATOM 1531 O O . ASP A 1 186 ? -2.905 -0.406 -18.140 1.00 79.31 186 ASP A O 1
ATOM 1535 N N . VAL A 1 187 ? -3.037 -2.632 -18.422 1.00 88.00 187 VAL A N 1
ATOM 1536 C CA . VAL A 1 187 ? -3.804 -2.883 -17.204 1.00 88.00 187 VAL A CA 1
ATOM 1537 C C . VAL A 1 187 ? -2.796 -3.336 -16.161 1.00 88.00 187 VAL A C 1
ATOM 1539 O O . VAL A 1 187 ? -2.196 -4.394 -16.327 1.00 88.00 187 VAL A O 1
ATOM 1542 N N . TRP A 1 188 ? -2.604 -2.541 -15.113 1.00 91.56 188 TRP A N 1
ATOM 1543 C CA . TRP A 1 188 ? -1.677 -2.887 -14.039 1.00 91.56 188 TRP A CA 1
ATOM 1544 C C . TRP A 1 188 ? -2.369 -3.688 -12.940 1.00 91.56 188 TRP A C 1
ATOM 1546 O O . TRP A 1 188 ? -3.574 -3.555 -12.697 1.00 91.56 188 TRP A O 1
ATOM 1556 N N . ASP A 1 189 ? -1.584 -4.487 -12.234 1.00 93.25 189 ASP A N 1
ATOM 1557 C CA . ASP A 1 189 ? -2.012 -5.151 -11.018 1.00 93.25 189 ASP A CA 1
ATOM 1558 C C . ASP A 1 189 ? -1.904 -4.200 -9.826 1.00 93.25 189 ASP A C 1
ATOM 1560 O O . ASP A 1 189 ? -1.037 -3.330 -9.756 1.00 93.25 189 ASP A O 1
ATOM 1564 N N . ASN A 1 190 ? -2.783 -4.387 -8.852 1.00 93.19 190 ASN A N 1
ATOM 1565 C CA . ASN A 1 190 ? -2.737 -3.708 -7.568 1.00 93.19 190 ASN A CA 1
ATOM 1566 C C . ASN A 1 190 ? -3.187 -4.666 -6.467 1.00 93.19 190 ASN A C 1
ATOM 1568 O O . ASN A 1 190 ? -3.966 -5.591 -6.707 1.00 93.19 190 ASN A O 1
ATOM 1572 N N . VAL A 1 191 ? -2.732 -4.425 -5.243 1.00 93.19 191 VAL A N 1
ATOM 1573 C CA . VAL A 1 191 ? -3.181 -5.174 -4.076 1.00 93.19 191 VAL A CA 1
ATOM 1574 C C . VAL A 1 191 ? -3.753 -4.226 -3.039 1.00 93.19 191 VAL A C 1
ATOM 1576 O O . VAL A 1 191 ? -3.156 -3.214 -2.678 1.00 93.19 191 VAL A O 1
ATOM 1579 N N . SER A 1 192 ? -4.933 -4.574 -2.540 1.00 94.31 192 SER A N 1
ATOM 1580 C CA . SER A 1 192 ? -5.574 -3.875 -1.432 1.00 94.31 192 SER A CA 1
ATOM 1581 C C . SER A 1 192 ? -5.814 -4.821 -0.271 1.00 94.31 192 SER A C 1
ATOM 1583 O O . SER A 1 192 ? -6.165 -5.987 -0.450 1.00 94.31 192 SER A O 1
ATOM 1585 N N . ILE A 1 193 ? -5.682 -4.288 0.935 1.00 94.94 193 ILE A N 1
ATOM 1586 C CA . ILE A 1 193 ? -6.008 -4.990 2.167 1.00 94.94 193 ILE A CA 1
ATOM 1587 C C . ILE A 1 193 ? -7.292 -4.393 2.720 1.00 94.94 193 ILE A C 1
ATOM 1589 O O . ILE A 1 193 ? -7.453 -3.175 2.803 1.00 94.94 193 ILE A O 1
ATOM 1593 N N . THR A 1 194 ? -8.222 -5.256 3.104 1.00 95.38 194 THR A N 1
ATOM 1594 C CA . THR A 1 194 ? -9.448 -4.847 3.772 1.00 95.38 194 THR A CA 1
ATOM 1595 C C . THR A 1 194 ? -9.550 -5.506 5.138 1.00 95.38 194 THR A C 1
ATOM 1597 O O . THR A 1 194 ? -9.463 -6.725 5.261 1.00 95.38 194 THR A O 1
ATOM 1600 N N . LEU A 1 195 ? -9.691 -4.691 6.180 1.00 95.94 195 LEU A N 1
ATOM 1601 C CA . LEU A 1 195 ? -9.828 -5.144 7.558 1.00 95.94 195 LEU A CA 1
ATOM 1602 C C . LEU A 1 195 ? -11.315 -5.223 7.900 1.00 95.94 195 LEU A C 1
ATOM 1604 O O . LEU A 1 195 ? -12.037 -4.235 7.748 1.00 95.94 195 LEU A O 1
ATOM 1608 N N . HIS A 1 196 ? -11.779 -6.367 8.395 1.00 95.56 196 HIS A N 1
ATOM 1609 C CA . HIS A 1 196 ? -13.133 -6.481 8.925 1.00 95.56 196 HIS A CA 1
ATOM 1610 C C . HIS A 1 196 ? -13.224 -5.818 10.299 1.00 95.56 196 HIS A C 1
ATOM 1612 O O . HIS A 1 196 ? -12.598 -6.277 11.258 1.00 95.56 196 HIS A O 1
ATOM 1618 N N . VAL A 1 197 ? -14.024 -4.760 10.402 1.00 93.38 197 VAL A N 1
ATOM 1619 C CA . VAL A 1 197 ? -14.189 -3.963 11.618 1.00 93.38 197 VAL A CA 1
ATOM 1620 C C . VAL A 1 197 ? -15.651 -4.045 12.070 1.00 93.38 197 VAL A C 1
ATOM 1622 O O . VAL A 1 197 ? -16.473 -3.229 11.656 1.00 93.38 197 VAL A O 1
ATOM 1625 N N . PRO A 1 198 ? -16.012 -5.037 12.903 1.00 88.00 198 PRO A N 1
ATOM 1626 C CA . PRO A 1 198 ? -17.408 -5.360 13.177 1.00 88.00 198 PRO A CA 1
ATOM 1627 C C . PRO A 1 198 ? -18.159 -4.204 13.846 1.00 88.00 198 PRO A C 1
ATOM 1629 O O . PRO A 1 198 ? -17.618 -3.514 14.715 1.00 88.00 198 PRO A O 1
ATOM 1632 N N . ASN A 1 199 ? -19.443 -4.059 13.511 1.00 86.06 199 ASN A N 1
ATOM 1633 C CA . ASN A 1 199 ? -20.361 -3.060 14.070 1.00 86.06 199 ASN A CA 1
ATOM 1634 C C . ASN A 1 199 ? -19.946 -1.612 13.782 1.00 86.06 199 ASN A C 1
ATOM 1636 O O . ASN A 1 199 ? -20.197 -0.726 14.601 1.00 86.06 199 ASN A O 1
ATOM 1640 N N . LYS A 1 200 ? -19.294 -1.369 12.639 1.00 80.75 200 LYS A N 1
ATOM 1641 C CA . LYS A 1 200 ? -18.800 -0.039 12.235 1.00 80.75 200 LYS A CA 1
ATOM 1642 C C . LYS A 1 200 ? -17.927 0.629 13.297 1.00 80.75 200 LYS A C 1
ATOM 1644 O O . LYS A 1 200 ? -17.949 1.851 13.458 1.00 80.75 200 LYS A O 1
ATOM 1649 N N . GLN A 1 201 ? -17.190 -0.182 14.051 1.00 89.00 201 GLN A N 1
ATOM 1650 C CA . GLN A 1 201 ? -16.162 0.323 14.949 1.00 89.00 201 GLN A CA 1
ATOM 1651 C C . GLN A 1 201 ? -15.058 1.026 14.143 1.00 89.00 201 GLN A C 1
ATOM 1653 O O . GLN A 1 201 ? -15.050 1.024 12.911 1.00 89.00 201 GLN A O 1
ATOM 1658 N N . VAL A 1 202 ? -14.125 1.664 14.841 1.00 89.56 202 VAL A N 1
ATOM 1659 C CA . VAL A 1 202 ? -13.000 2.367 14.222 1.00 89.56 202 VAL A CA 1
ATOM 1660 C C . VAL A 1 202 ? -11.716 1.693 14.673 1.00 89.56 202 VAL A C 1
ATOM 1662 O O . VAL A 1 202 ? -11.570 1.371 15.847 1.00 89.56 202 VAL A O 1
ATOM 1665 N N . LEU A 1 203 ? -10.783 1.482 13.745 1.00 93.62 203 LEU A N 1
ATOM 1666 C CA . LEU A 1 203 ? -9.420 1.110 14.103 1.00 93.62 203 LEU A CA 1
ATOM 1667 C C . LEU A 1 203 ? -8.718 2.344 14.675 1.00 93.62 203 LEU A C 1
ATOM 1669 O O . LEU A 1 203 ? -8.516 3.333 13.968 1.00 93.62 203 LEU A O 1
ATOM 1673 N N . HIS A 1 204 ? -8.400 2.305 15.964 1.00 93.62 204 HIS A N 1
ATOM 1674 C CA . HIS A 1 204 ? -7.835 3.441 16.672 1.00 93.62 204 HIS A CA 1
ATOM 1675 C C . HIS A 1 204 ? -6.312 3.473 16.568 1.00 93.62 204 HIS A C 1
ATOM 1677 O O . HIS A 1 204 ? -5.634 2.459 16.695 1.00 93.62 204 HIS A O 1
ATOM 1683 N N . PHE A 1 205 ? -5.780 4.679 16.411 1.00 93.75 205 PHE A N 1
ATOM 1684 C CA . PHE A 1 205 ? -4.360 4.985 16.517 1.00 93.75 205 PHE A CA 1
ATOM 1685 C C . PHE A 1 205 ? -4.197 6.186 17.445 1.00 93.75 205 PHE A C 1
ATOM 1687 O O . PHE A 1 205 ? -5.091 7.037 17.522 1.00 93.75 205 PHE A O 1
ATOM 1694 N N . ASP A 1 206 ? -3.060 6.267 18.140 1.00 91.94 206 ASP A N 1
ATOM 1695 C CA . ASP A 1 206 ? -2.702 7.482 18.869 1.00 91.94 206 ASP A CA 1
ATOM 1696 C C . ASP A 1 206 ? -2.647 8.680 17.908 1.00 91.94 206 ASP A C 1
ATOM 1698 O O . ASP A 1 206 ? -2.237 8.559 16.751 1.00 91.94 206 ASP A O 1
ATOM 1702 N N . ALA A 1 207 ? -3.064 9.851 18.391 1.00 91.31 207 ALA A N 1
ATOM 1703 C CA . ALA A 1 207 ? -3.118 11.055 17.573 1.00 91.31 207 ALA A CA 1
ATOM 1704 C C . ALA A 1 207 ? -1.734 11.468 17.047 1.00 91.31 207 ALA A C 1
ATOM 1706 O O . ALA A 1 207 ? -1.651 11.985 15.933 1.00 91.31 207 ALA A O 1
ATOM 1707 N N . GLY A 1 208 ? -0.671 11.224 17.816 1.00 91.19 208 GLY A N 1
ATOM 1708 C CA . GLY A 1 208 ? 0.709 11.451 17.402 1.00 91.19 208 GLY A CA 1
ATOM 1709 C C . GLY A 1 208 ? 1.126 10.494 16.307 1.00 91.19 208 GLY A C 1
ATOM 1710 O O . GLY A 1 208 ? 1.603 10.937 15.270 1.00 91.19 208 GLY A O 1
ATOM 1711 N N . ARG A 1 209 ? 0.810 9.208 16.466 1.00 92.12 209 ARG A N 1
ATOM 1712 C CA . ARG A 1 209 ? 1.101 8.197 15.446 1.00 92.12 209 ARG A CA 1
ATOM 1713 C C . ARG A 1 209 ? 0.375 8.480 14.129 1.00 92.12 209 ARG A C 1
ATOM 1715 O O . ARG A 1 209 ? 0.977 8.385 13.066 1.00 92.12 209 ARG A O 1
ATOM 1722 N N . LEU A 1 210 ? -0.895 8.893 14.176 1.00 92.88 210 LEU A N 1
ATOM 1723 C CA . LEU A 1 210 ? -1.610 9.365 12.980 1.00 92.88 210 LEU A CA 1
ATOM 1724 C C . LEU A 1 210 ? -0.897 10.555 12.339 1.00 92.88 210 LEU A C 1
ATOM 1726 O O . LEU A 1 210 ? -0.768 10.606 11.122 1.00 92.88 210 LEU A O 1
ATOM 1730 N N . ARG A 1 211 ? -0.440 11.512 13.151 1.00 93.62 211 ARG A N 1
ATOM 1731 C CA . ARG A 1 211 ? 0.242 12.709 12.663 1.00 93.62 211 ARG A CA 1
ATOM 1732 C C . ARG A 1 211 ? 1.588 12.388 12.016 1.00 93.62 211 ARG A C 1
ATOM 1734 O O . ARG A 1 211 ? 1.897 12.996 10.998 1.00 93.62 211 ARG A O 1
ATOM 1741 N N . GLU A 1 212 ? 2.364 11.481 12.595 1.00 92.19 212 GLU A N 1
ATOM 1742 C CA . GLU A 1 212 ? 3.654 11.018 12.065 1.00 92.19 212 GLU A CA 1
ATOM 1743 C C . GLU A 1 212 ? 3.492 10.305 10.720 1.00 92.19 212 GLU A C 1
ATOM 1745 O O . GLU A 1 212 ? 4.303 10.489 9.823 1.00 92.19 212 GLU A O 1
ATOM 1750 N N . ASN A 1 213 ? 2.402 9.556 10.554 1.00 93.38 213 ASN A N 1
ATOM 1751 C CA . ASN A 1 213 ? 2.114 8.801 9.334 1.00 93.38 213 ASN A CA 1
ATOM 1752 C C . ASN A 1 213 ? 1.291 9.602 8.306 1.00 93.38 213 ASN A C 1
ATOM 1754 O O . ASN A 1 213 ? 0.876 9.051 7.287 1.00 93.38 213 ASN A O 1
ATOM 1758 N N . LEU A 1 214 ? 1.022 10.889 8.564 1.00 94.69 214 LEU A N 1
ATOM 1759 C CA . LEU A 1 214 ? 0.282 11.771 7.663 1.00 94.69 214 LEU A CA 1
ATOM 1760 C C . LEU A 1 214 ? 1.235 12.551 6.756 1.00 94.69 214 LEU A C 1
ATOM 1762 O O . LEU A 1 214 ? 1.998 13.396 7.229 1.00 94.69 214 LEU A O 1
ATOM 1766 N N . LYS A 1 215 ? 1.076 12.366 5.445 1.00 94.00 215 LYS A N 1
ATOM 1767 C CA . LYS A 1 215 ? 1.807 13.111 4.418 1.00 94.00 215 LYS A CA 1
ATOM 1768 C C . LYS A 1 215 ? 0.882 13.890 3.491 1.00 94.00 215 LYS A C 1
ATOM 1770 O O . LYS A 1 215 ? -0.284 13.540 3.282 1.00 94.00 215 LYS A O 1
ATOM 1775 N N . PHE A 1 216 ? 1.427 14.960 2.919 1.00 94.81 216 PHE A N 1
ATOM 1776 C CA . PHE A 1 216 ? 0.815 15.682 1.814 1.00 94.81 216 PHE A CA 1
ATOM 1777 C C . PHE A 1 216 ? 1.116 14.994 0.482 1.00 94.81 216 PHE A C 1
ATOM 1779 O O . PHE A 1 216 ? 2.281 14.812 0.127 1.00 94.81 216 PHE A O 1
ATOM 1786 N N . CYS A 1 217 ? 0.072 14.728 -0.300 1.00 91.56 217 CYS A N 1
ATOM 1787 C CA . CYS A 1 217 ? 0.186 14.144 -1.632 1.00 91.56 217 CYS A CA 1
ATOM 1788 C C . CYS A 1 217 ? -0.266 15.131 -2.707 1.00 91.56 217 CYS A C 1
ATOM 1790 O O . CYS A 1 217 ? -1.289 15.813 -2.587 1.00 91.56 217 CYS A O 1
ATOM 1792 N N . ARG A 1 218 ? 0.477 15.171 -3.815 1.00 90.44 218 ARG A N 1
ATOM 1793 C CA . ARG A 1 218 ? 0.047 15.897 -5.015 1.00 90.44 218 ARG A CA 1
ATOM 1794 C C . ARG A 1 218 ? -1.027 15.107 -5.758 1.00 90.44 218 ARG A C 1
ATOM 1796 O O . ARG A 1 218 ? -1.101 13.885 -5.657 1.00 90.44 218 ARG A O 1
ATOM 1803 N N . ALA A 1 219 ? -1.835 15.824 -6.533 1.00 86.69 219 ALA A N 1
ATOM 1804 C CA . ALA A 1 219 ? -2.847 15.213 -7.379 1.00 86.69 219 ALA A CA 1
ATOM 1805 C C . ALA A 1 219 ? -2.210 14.371 -8.484 1.00 86.69 219 ALA A C 1
ATOM 1807 O O . ALA A 1 219 ? -1.459 14.893 -9.311 1.00 86.69 219 ALA A O 1
ATOM 1808 N N . GLU A 1 220 ? -2.585 13.101 -8.532 1.00 83.12 220 GLU A N 1
ATOM 1809 C CA . GLU A 1 220 ? -2.317 12.231 -9.668 1.00 83.12 220 GLU A CA 1
ATOM 1810 C C . GLU A 1 220 ? -3.383 12.423 -10.752 1.00 83.12 220 GLU A C 1
ATOM 1812 O O . GLU A 1 220 ? -4.556 12.704 -10.467 1.00 83.12 220 GLU A O 1
ATOM 1817 N N . LYS A 1 221 ? -2.986 12.277 -12.019 1.00 72.50 221 LYS A N 1
ATOM 1818 C CA . LYS A 1 221 ? -3.897 12.379 -13.159 1.00 72.50 221 LYS A CA 1
ATOM 1819 C C . LYS A 1 221 ? -3.968 11.040 -13.898 1.00 72.50 221 LYS A C 1
ATOM 1821 O O . LYS A 1 221 ? -2.921 10.557 -14.290 1.00 72.50 221 LYS A O 1
ATOM 1826 N N . PRO A 1 222 ? -5.176 10.524 -14.194 1.00 69.88 222 PRO A N 1
ATOM 1827 C CA . PRO A 1 222 ? -6.481 11.078 -13.834 1.00 69.88 222 PRO A CA 1
ATOM 1828 C C . PRO A 1 222 ? -6.876 10.764 -12.377 1.00 69.88 222 PRO A C 1
ATOM 1830 O O . PRO A 1 222 ? -6.790 9.622 -11.919 1.00 69.88 222 PRO A O 1
ATOM 1833 N N . GLY A 1 223 ? -7.403 11.7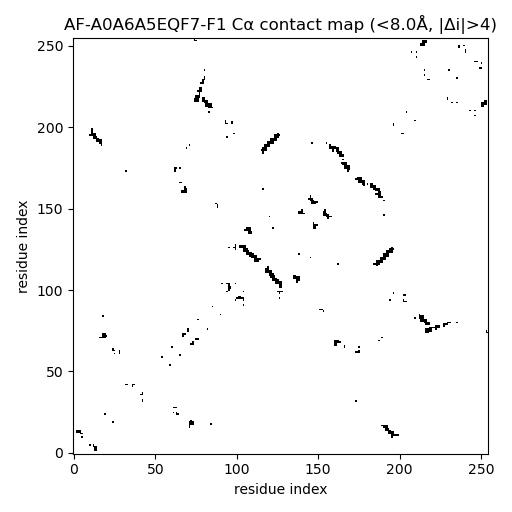72 -11.672 1.00 69.31 223 GLY A N 1
ATOM 1834 C CA . GLY A 1 223 ? -7.970 11.589 -10.334 1.00 69.31 223 GLY A CA 1
ATOM 1835 C C . GLY A 1 223 ? -9.155 10.617 -10.347 1.00 69.31 223 GLY A C 1
ATOM 1836 O O . GLY A 1 223 ? -9.934 10.586 -11.304 1.00 69.31 223 GLY A O 1
ATOM 1837 N N . LEU A 1 224 ? -9.294 9.818 -9.286 1.00 70.88 224 LEU A N 1
ATOM 1838 C CA . LEU A 1 224 ? -10.286 8.739 -9.222 1.00 70.88 224 LEU A CA 1
ATOM 1839 C C . LEU A 1 224 ? -11.692 9.264 -8.892 1.00 70.88 224 LEU A C 1
ATOM 1841 O O . LEU A 1 224 ? -12.692 8.728 -9.369 1.00 70.88 224 LEU A O 1
ATOM 1845 N N . ILE A 1 225 ? -11.776 10.353 -8.123 1.00 71.50 225 ILE A N 1
ATOM 1846 C CA . ILE A 1 225 ? -13.040 10.948 -7.682 1.00 71.50 225 ILE A CA 1
ATOM 1847 C C . ILE A 1 225 ? -13.274 12.270 -8.419 1.00 71.50 225 ILE A C 1
ATOM 1849 O O . ILE A 1 225 ? -12.528 13.239 -8.268 1.00 71.50 225 ILE A O 1
ATOM 1853 N N . ARG A 1 226 ? -14.354 12.341 -9.207 1.00 69.38 226 ARG A N 1
ATOM 1854 C CA . ARG A 1 226 ? -14.771 13.598 -9.846 1.00 69.38 226 ARG A CA 1
ATOM 1855 C C . ARG A 1 226 ? -15.188 14.617 -8.787 1.00 69.38 226 ARG A C 1
ATOM 1857 O O . ARG A 1 226 ? -16.043 14.328 -7.958 1.00 69.38 226 ARG A O 1
ATOM 1864 N N . GLY A 1 227 ? -14.642 15.828 -8.883 1.00 71.94 227 GLY A N 1
ATOM 1865 C CA . GLY A 1 227 ? -15.018 16.953 -8.023 1.00 71.94 227 GLY A CA 1
ATOM 1866 C C . GLY A 1 227 ? -14.250 17.046 -6.703 1.00 71.94 227 GLY A C 1
ATOM 1867 O O . GLY A 1 227 ? -14.558 17.932 -5.913 1.00 71.94 227 GLY A O 1
ATOM 1868 N N . VAL A 1 228 ? -13.253 16.186 -6.466 1.00 77.25 228 VAL A N 1
ATOM 1869 C CA . VAL A 1 228 ? -12.302 16.397 -5.366 1.00 77.25 228 VAL A CA 1
ATOM 1870 C C . VAL A 1 228 ? -11.329 17.502 -5.759 1.00 77.25 228 VAL A C 1
ATOM 1872 O O . VAL A 1 228 ? -10.632 17.405 -6.770 1.00 77.25 228 VAL A O 1
ATOM 1875 N N . THR A 1 229 ? -11.293 18.555 -4.948 1.00 81.88 229 THR A N 1
ATOM 1876 C CA . THR A 1 229 ? -10.295 19.617 -5.053 1.00 81.88 229 THR A CA 1
ATOM 1877 C C . THR A 1 229 ? -9.096 19.228 -4.208 1.00 81.88 229 THR A C 1
ATOM 1879 O O . THR A 1 229 ? -9.240 18.936 -3.023 1.00 81.88 229 THR A O 1
ATOM 1882 N N . PHE A 1 230 ? -7.917 19.222 -4.821 1.00 89.44 230 PHE A N 1
ATOM 1883 C CA . PHE A 1 230 ? -6.671 19.058 -4.089 1.00 89.44 230 PHE A CA 1
ATOM 1884 C C . PHE A 1 230 ? -6.239 20.412 -3.538 1.00 89.44 230 PHE A C 1
ATOM 1886 O O . PHE A 1 230 ? -6.178 21.403 -4.269 1.00 89.44 230 PHE A O 1
ATOM 1893 N N . GLU A 1 231 ? -5.928 20.432 -2.251 1.00 91.75 231 GLU A N 1
ATOM 1894 C CA . GLU A 1 231 ? -5.316 21.572 -1.592 1.00 91.75 231 GLU A CA 1
ATOM 1895 C C . GLU A 1 231 ? -3.874 21.753 -2.067 1.00 91.75 231 GLU A C 1
ATOM 1897 O O . GLU A 1 231 ? -3.177 20.792 -2.408 1.00 91.75 231 GLU A O 1
ATOM 1902 N N . ASN A 1 232 ? -3.409 23.002 -2.061 1.00 93.19 232 ASN A N 1
ATOM 1903 C CA . ASN A 1 232 ? -1.978 23.273 -2.150 1.00 93.19 232 ASN A CA 1
ATOM 1904 C C . ASN A 1 232 ? -1.306 22.984 -0.798 1.00 93.19 232 ASN A C 1
ATOM 1906 O O . ASN A 1 232 ? -1.960 22.946 0.247 1.00 93.19 232 ASN A O 1
ATOM 1910 N N . PHE A 1 233 ? 0.015 22.813 -0.824 1.00 94.19 233 PHE A N 1
ATOM 1911 C CA . PHE A 1 233 ? 0.786 22.446 0.360 1.00 94.19 233 PHE A CA 1
ATOM 1912 C C . PHE A 1 233 ? 0.642 23.459 1.507 1.00 94.19 233 PHE A C 1
ATOM 1914 O O . PHE A 1 233 ? 0.449 23.052 2.647 1.00 94.19 233 PHE A O 1
ATOM 1921 N N . GLN A 1 234 ? 0.656 24.767 1.221 1.00 94.69 234 GLN A N 1
ATOM 1922 C CA . GLN A 1 234 ? 0.550 25.799 2.260 1.00 94.69 234 GLN A CA 1
ATOM 1923 C C . GLN A 1 234 ? -0.806 25.757 2.980 1.00 94.69 234 GLN A C 1
ATOM 1925 O O . GLN A 1 234 ? -0.872 25.882 4.204 1.00 94.69 234 GLN A O 1
ATOM 1930 N N . THR A 1 235 ? -1.898 25.569 2.233 1.00 94.50 235 THR A N 1
ATOM 1931 C CA . THR A 1 235 ? -3.229 25.381 2.821 1.00 94.50 235 THR A CA 1
ATOM 1932 C C . THR A 1 235 ? -3.270 24.096 3.641 1.00 94.50 235 THR A C 1
ATOM 1934 O O . THR A 1 235 ? -3.772 24.107 4.766 1.00 94.50 235 THR A O 1
ATOM 1937 N N . ALA A 1 236 ? -2.718 23.005 3.105 1.00 94.62 236 ALA A N 1
ATOM 1938 C CA . ALA A 1 236 ? -2.736 21.713 3.770 1.00 94.62 236 ALA A CA 1
ATOM 1939 C C . ALA A 1 236 ? -1.979 21.731 5.102 1.00 94.62 236 ALA A C 1
ATOM 1941 O O . ALA A 1 236 ? -2.517 21.275 6.110 1.00 94.62 236 ALA A O 1
ATOM 1942 N N . GLU A 1 237 ? -0.787 22.322 5.125 1.00 94.62 237 GLU A N 1
ATOM 1943 C CA . GLU A 1 237 ? 0.029 22.488 6.327 1.00 94.62 237 GLU A CA 1
ATOM 1944 C C . GLU A 1 237 ? -0.693 23.327 7.386 1.00 94.62 237 GLU A C 1
ATOM 1946 O O . GLU A 1 237 ? -0.763 22.938 8.554 1.00 94.62 237 GLU A O 1
ATOM 1951 N N . LYS A 1 238 ? -1.304 24.449 6.984 1.00 94.25 238 LYS A N 1
ATOM 1952 C CA . LYS A 1 238 ? -2.083 25.286 7.902 1.00 94.25 238 LYS A CA 1
ATOM 1953 C C . LYS A 1 238 ? -3.234 24.504 8.542 1.00 94.25 238 LYS A C 1
ATOM 1955 O O . LYS A 1 238 ? -3.416 24.592 9.753 1.00 94.25 238 LYS A O 1
ATOM 1960 N N . LEU A 1 239 ? -3.985 23.745 7.742 1.00 94.12 239 LEU A N 1
ATOM 1961 C CA . LEU A 1 239 ? -5.097 22.926 8.230 1.00 94.12 239 LEU A CA 1
ATOM 1962 C C . LEU A 1 239 ? -4.613 21.833 9.187 1.00 94.12 239 LEU A C 1
ATOM 1964 O O . LEU A 1 239 ? -5.193 21.658 10.254 1.00 94.12 239 LEU A O 1
ATOM 1968 N N . VAL A 1 240 ? -3.533 21.123 8.849 1.00 93.75 240 VAL A N 1
ATOM 1969 C CA . VAL A 1 240 ? -2.968 20.082 9.723 1.00 93.75 240 VAL A CA 1
ATOM 1970 C C . VAL A 1 240 ? -2.540 20.669 11.066 1.00 93.75 240 VAL A C 1
ATOM 1972 O O . VAL A 1 240 ? -2.884 20.107 12.103 1.00 93.75 240 VAL A O 1
ATOM 1975 N N . ASN A 1 241 ? -1.882 21.828 11.070 1.00 92.06 241 ASN A N 1
ATOM 1976 C CA . ASN A 1 241 ? -1.474 22.506 12.303 1.00 92.06 241 ASN A CA 1
ATOM 1977 C C . ASN A 1 241 ? -2.668 22.985 13.148 1.00 92.06 241 ASN A C 1
ATOM 1979 O O . ASN A 1 241 ? -2.590 22.994 14.376 1.00 92.06 241 ASN A O 1
ATOM 1983 N N . GLU A 1 242 ? -3.783 23.354 12.512 1.00 93.00 242 GLU A N 1
ATOM 1984 C CA . GLU A 1 242 ? -5.027 23.712 13.202 1.00 93.00 242 GLU A CA 1
ATOM 1985 C C . GLU A 1 242 ? -5.709 22.488 13.838 1.00 93.00 242 GLU A C 1
ATOM 1987 O O . GLU A 1 242 ? -6.189 22.569 14.971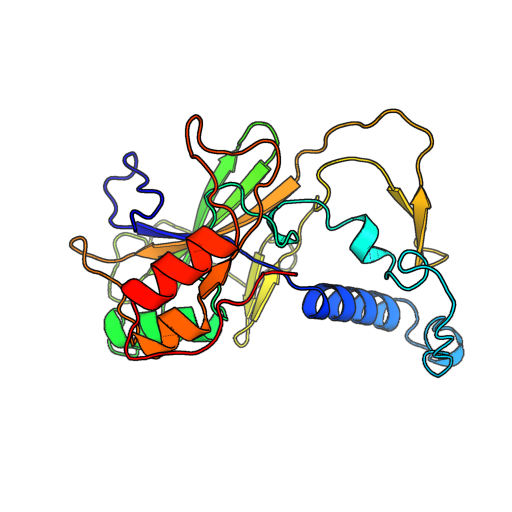 1.00 93.00 242 GLU A O 1
ATOM 1992 N N . PHE A 1 243 ? -5.713 21.341 13.150 1.00 91.00 243 PHE A N 1
ATOM 1993 C CA . PHE A 1 243 ? -6.325 20.103 13.646 1.00 91.00 243 PHE A CA 1
ATOM 1994 C C . PHE A 1 243 ? -5.443 19.326 14.641 1.00 91.00 243 PHE A C 1
ATOM 1996 O O . PHE A 1 243 ? -5.978 18.637 15.511 1.00 91.00 243 PHE A O 1
ATOM 2003 N N . TRP A 1 244 ? -4.113 19.462 14.568 1.00 92.56 244 TRP A N 1
ATOM 2004 C CA . TRP A 1 244 ? -3.134 18.797 15.444 1.00 92.56 244 TRP A CA 1
ATOM 2005 C C . TRP A 1 244 ? -2.242 19.788 16.226 1.00 92.56 244 TRP A C 1
ATOM 2007 O O . TRP A 1 244 ? -1.016 19.679 16.209 1.00 92.56 244 TRP A O 1
ATOM 2017 N N . PRO A 1 245 ? -2.809 20.712 17.027 1.00 89.75 245 PRO A N 1
ATOM 2018 C CA . PRO A 1 245 ? -2.032 21.762 17.699 1.00 89.75 245 PRO A CA 1
ATOM 2019 C C . PRO A 1 245 ? -1.048 21.234 18.758 1.00 89.75 245 PRO A C 1
ATOM 2021 O O . PRO A 1 245 ? -0.161 21.959 19.201 1.00 89.75 245 PRO A O 1
ATOM 2024 N N . LYS A 1 246 ? -1.208 19.978 19.195 1.00 91.00 246 LYS A N 1
ATOM 2025 C CA . LYS A 1 246 ? -0.327 19.318 20.174 1.00 91.00 246 LYS A CA 1
ATOM 2026 C C . LYS A 1 246 ? 0.870 18.599 19.539 1.00 91.00 246 LYS A C 1
ATOM 2028 O O . LYS A 1 246 ? 1.730 18.136 20.277 1.00 91.00 246 LYS A O 1
ATOM 2033 N N . TYR A 1 247 ? 0.925 18.515 18.209 1.00 88.44 247 TYR A N 1
ATOM 2034 C CA . TYR A 1 247 ? 1.957 17.792 17.464 1.00 88.44 247 TYR A CA 1
ATOM 2035 C C . TYR A 1 247 ? 2.525 18.705 16.364 1.00 88.44 247 TYR A C 1
ATOM 2037 O O . TYR A 1 247 ? 2.149 18.579 15.199 1.00 88.44 247 TYR A O 1
ATOM 2045 N N . PRO A 1 248 ? 3.395 19.667 16.731 1.00 78.88 248 PRO A N 1
ATOM 2046 C CA . PRO A 1 248 ? 3.789 20.787 15.874 1.00 78.88 248 PRO A CA 1
ATOM 2047 C C . PRO A 1 248 ? 4.865 20.431 14.834 1.00 78.88 248 PRO A C 1
ATOM 2049 O O . PRO A 1 248 ? 5.567 21.324 14.360 1.00 78.88 248 PRO A O 1
ATOM 2052 N N . SER A 1 249 ? 5.052 19.149 14.505 1.00 83.25 249 SER A N 1
ATOM 2053 C CA . SER A 1 249 ? 5.970 18.774 13.429 1.00 83.25 249 SER A CA 1
ATOM 2054 C C . SER A 1 249 ? 5.516 19.417 12.108 1.00 83.25 249 SER A C 1
ATOM 2056 O O . SER A 1 249 ? 4.312 19.619 11.918 1.00 83.25 249 SER A O 1
ATOM 2058 N N . PRO A 1 250 ? 6.434 19.768 11.191 1.00 87.00 250 PRO A N 1
ATOM 2059 C CA . PRO A 1 250 ? 6.068 20.207 9.845 1.00 87.00 250 PRO A CA 1
ATOM 2060 C C . PRO A 1 250 ? 5.286 19.122 9.098 1.00 87.00 250 PRO A C 1
ATOM 2062 O O . PRO A 1 250 ? 5.459 17.928 9.362 1.00 87.00 250 PRO A O 1
ATOM 2065 N N . LEU A 1 251 ? 4.374 19.509 8.203 1.00 92.25 251 LEU A N 1
ATOM 2066 C CA . LEU A 1 251 ? 3.717 18.533 7.331 1.00 92.25 251 LEU A CA 1
ATOM 2067 C C . LEU A 1 251 ? 4.719 18.107 6.263 1.00 92.25 251 LEU A C 1
ATOM 2069 O O . LEU A 1 251 ? 5.182 18.932 5.483 1.00 92.25 251 LEU A O 1
ATOM 2073 N N . GLU A 1 252 ? 5.046 16.825 6.220 1.00 92.69 252 GLU A N 1
ATOM 2074 C CA . GLU A 1 252 ? 5.930 16.300 5.190 1.00 92.69 252 GLU A CA 1
ATOM 2075 C C . GLU A 1 252 ? 5.167 16.131 3.880 1.00 92.69 252 GLU A C 1
ATOM 2077 O O . GLU A 1 252 ? 3.965 15.844 3.853 1.00 92.69 252 GLU A O 1
ATOM 2082 N N . LYS A 1 253 ? 5.876 16.326 2.774 1.00 90.75 253 LYS A N 1
ATOM 2083 C CA . LYS A 1 253 ? 5.386 15.928 1.463 1.00 90.75 253 LYS A CA 1
ATOM 2084 C C . LYS A 1 253 ? 5.837 14.504 1.208 1.00 90.75 253 LYS A C 1
ATOM 2086 O O . LYS A 1 253 ? 6.939 14.126 1.593 1.00 90.75 253 LYS A O 1
ATOM 2091 N N . ASP A 1 254 ? 5.003 13.758 0.511 1.00 78.69 254 ASP A N 1
ATOM 2092 C CA . ASP A 1 254 ? 5.449 12.534 -0.132 1.00 78.69 254 ASP A CA 1
ATOM 2093 C C . ASP A 1 254 ? 6.225 12.950 -1.400 1.00 78.69 254 ASP A C 1
ATOM 2095 O O . ASP A 1 254 ? 5.648 13.157 -2.470 1.00 78.69 254 ASP A O 1
ATOM 2099 N N . GLU A 1 255 ? 7.514 13.266 -1.219 1.00 59.28 255 GLU A N 1
ATOM 2100 C CA . GLU A 1 255 ? 8.495 13.626 -2.263 1.00 59.28 255 GLU A CA 1
ATOM 2101 C C . GLU A 1 255 ? 9.348 12.429 -2.629 1.00 59.28 255 GLU A C 1
ATOM 2103 O O . GLU A 1 255 ? 9.746 11.681 -1.707 1.00 59.28 255 GLU A O 1
#

Organism: Perca fluviatilis (NCBI:txid8168)

Secondary structure (DSSP, 8-state):
------TTS---EEEEE----HHHHHHHHHHHHHHH--SGGG-TTTTTT---TTS-TTSSS-TTTTT--SGGG-SSBSS-SEEE---HHHHHHHHHHHHSTTSPPEEEEEEEEE-SSEEEEEEEEE-TT-GGGTTSPB----TTSSEEEETTEEEE--S---SB--EEEETTTTEEEEP-S--PBP-EEEEEEEEE-GGG------HHHHHHTEEE-PBPSS-SSTTPPPPPHHHHHHHHHHH-TT--PPPEE--

Foldseek 3Di:
DDAPPPPPPPFLKHKDWAADEPVNQVVVLVVLQCVLCVDPVPRPPPPPVDPPVPDPPPVPDAQSVVQQADPNHDLAALAAFKDQDDQPLVVQQLCCVPAAVVDRWFKFFDDWDDDPQETEGEIETEHPVDCVCVPTHTQDDDPPDQWHDDPSDIDGDKPGNHQWPQWDQDSVVRHTDGDPDDTDGHRTYIYMYMYRDPPNDDSDDPPLSRQVRMATHHHDPPRPDPPHDYDDQVVVQVVSCVVCVVHNDTHHHSD

pLDDT: mean 83.78, std 15.25, range [27.33, 96.62]

Solvent-accessible surface area (backbone atoms only — not comparable to full-atom values): 15319 Å² total; per-residue (Å²): 131,87,59,76,68,59,82,84,72,83,58,43,54,47,63,44,73,54,76,50,54,72,67,59,50,52,53,51,49,51,54,52,47,50,70,72,33,74,51,71,93,70,39,89,71,77,70,76,84,68,85,63,96,81,68,65,86,73,77,80,53,56,50,62,62,77,40,46,62,26,69,44,48,47,54,45,25,45,84,42,34,67,42,77,60,72,61,64,57,62,53,52,48,50,45,16,59,76,65,25,82,65,38,78,60,42,51,21,49,65,50,76,47,82,56,98,50,36,41,35,44,31,36,35,35,34,32,72,90,53,68,92,55,66,89,40,50,67,50,53,85,48,92,90,43,54,53,30,61,56,96,84,39,78,47,76,49,70,94,29,46,24,44,48,61,50,61,46,79,41,79,92,74,69,40,57,44,76,48,95,64,75,86,42,76,38,62,16,52,47,52,30,44,31,39,58,32,74,90,71,55,78,92,78,71,57,72,62,61,51,55,73,30,38,29,38,20,50,81,33,85,82,54,73,54,88,87,70,78,64,62,55,69,70,59,47,41,54,51,50,49,70,76,35,72,90,58,81,69,79,71,44,65,53,121